Protein AF-A0A958X6Y7-F1 (afdb_monomer_lite)

Sequence (244 aa):
MTKEEKARFDEAVQEEVTRILSAQQQQFATMIEQTMKSSVEGVRKVNEDLEKERERLQKEQDAAREEQQKAAREGEQLAQQYFEGRQKQFREAAQTELLRDLTRKHLEAGKSVMEIADWLALPLDFVEKIALLLDRVSAHRDQTKHRQLISGNPKLHYSDSGRGGTIRFESNERSFEMWWEFAGGDALVILDIPTKEQWTKLTGLPREKRKEVLTFIGEQIVVDKISGTGSFIIGENVITFYRG

Structure (mmCIF, N/CA/C/O backbone):
data_AF-A0A958X6Y7-F1
#
_entry.id   AF-A0A958X6Y7-F1
#
loop_
_atom_site.group_PDB
_atom_site.id
_atom_site.type_symbol
_atom_site.label_atom_id
_atom_site.label_alt_id
_atom_site.label_comp_id
_atom_site.label_asym_id
_atom_site.label_entity_id
_atom_site.label_seq_id
_atom_site.pdbx_PDB_ins_code
_atom_site.Cartn_x
_atom_site.Cartn_y
_atom_site.Cartn_z
_atom_site.occupancy
_atom_site.B_iso_or_equiv
_atom_site.auth_seq_id
_atom_site.auth_comp_id
_atom_site.auth_asym_id
_atom_site.auth_atom_id
_atom_site.pdbx_PDB_model_num
ATOM 1 N N . MET A 1 1 ? -77.097 10.366 69.392 1.00 54.50 1 MET A N 1
ATOM 2 C CA . MET A 1 1 ? -75.722 10.839 69.603 1.00 54.50 1 MET A CA 1
ATOM 3 C C . MET A 1 1 ? -75.798 12.229 70.201 1.00 54.50 1 MET A C 1
ATOM 5 O O . MET A 1 1 ? -76.314 13.137 69.549 1.00 54.50 1 MET A O 1
ATOM 9 N N . THR A 1 2 ? -75.415 12.382 71.462 1.00 67.88 2 THR A N 1
ATOM 10 C CA . THR A 1 2 ? -75.315 13.705 72.093 1.00 67.88 2 THR A CA 1
ATOM 11 C C . THR A 1 2 ? -74.166 14.492 71.444 1.00 67.88 2 THR A C 1
ATOM 13 O O . THR A 1 2 ? -73.275 13.909 70.823 1.00 67.88 2 THR A O 1
ATOM 16 N N . LYS A 1 3 ? -74.176 15.830 71.536 1.00 74.06 3 LYS A N 1
ATOM 17 C CA . LYS A 1 3 ? -73.089 16.668 70.982 1.00 74.06 3 LYS A CA 1
ATOM 18 C C . LYS A 1 3 ? -71.705 16.252 71.507 1.00 74.06 3 LYS A C 1
ATOM 20 O O . LYS A 1 3 ? -70.736 16.326 70.762 1.00 74.06 3 LYS A O 1
ATOM 25 N N . GLU A 1 4 ? -71.636 15.785 72.751 1.00 73.50 4 GLU A N 1
ATOM 26 C CA . GLU A 1 4 ? -70.402 15.307 73.382 1.00 73.50 4 GLU A CA 1
ATOM 27 C C . GLU A 1 4 ? -69.912 13.971 72.811 1.00 73.50 4 GLU A C 1
ATOM 29 O O . GLU A 1 4 ? -68.715 13.805 72.601 1.00 73.50 4 GLU A O 1
ATOM 34 N N . GLU A 1 5 ? -70.810 13.030 72.507 1.00 71.88 5 GLU A N 1
ATOM 35 C CA . GLU A 1 5 ? -70.438 11.752 71.881 1.00 71.88 5 GLU A CA 1
ATOM 36 C C . GLU A 1 5 ? -69.860 11.959 70.479 1.00 71.88 5 GLU A C 1
ATOM 38 O O . GLU A 1 5 ? -68.910 11.280 70.095 1.00 71.88 5 GLU A O 1
ATOM 43 N N . LYS A 1 6 ? -70.412 12.913 69.718 1.00 78.12 6 LYS A N 1
ATOM 44 C CA . LYS A 1 6 ? -69.921 13.238 68.374 1.00 78.12 6 LYS A CA 1
ATOM 45 C C . LYS A 1 6 ? -68.533 13.880 68.415 1.00 78.12 6 LYS A C 1
ATOM 47 O O . LYS A 1 6 ? -67.672 13.481 67.647 1.00 78.12 6 LYS A O 1
ATOM 52 N N . ALA A 1 7 ? -68.298 14.788 69.364 1.00 80.50 7 ALA A N 1
ATOM 53 C CA . ALA A 1 7 ? -66.986 15.403 69.558 1.00 80.50 7 ALA A CA 1
ATOM 54 C C . ALA A 1 7 ? -65.901 14.372 69.918 1.00 80.50 7 ALA A C 1
ATOM 56 O O . ALA A 1 7 ? -64.829 14.401 69.327 1.00 80.50 7 ALA A O 1
ATOM 57 N N . ARG A 1 8 ? -66.195 13.412 70.811 1.00 79.81 8 ARG A N 1
ATOM 58 C CA . ARG A 1 8 ? -65.246 12.331 71.150 1.00 79.81 8 ARG A CA 1
ATOM 59 C C . ARG A 1 8 ? -64.981 11.381 69.984 1.00 79.81 8 ARG A C 1
ATOM 61 O O . ARG A 1 8 ? -63.873 10.878 69.849 1.00 79.81 8 ARG A O 1
ATOM 68 N N . PHE A 1 9 ? -65.996 11.104 69.166 1.00 84.44 9 PHE A N 1
ATOM 69 C CA . PHE A 1 9 ? -65.831 10.285 67.966 1.00 84.44 9 PHE A CA 1
ATOM 70 C C . PHE A 1 9 ? -64.962 10.994 66.921 1.00 84.44 9 PHE A C 1
ATOM 72 O O . PHE A 1 9 ? -64.040 10.383 66.392 1.00 84.44 9 PHE A O 1
ATOM 79 N N . ASP A 1 10 ? -65.218 12.277 66.665 1.00 86.12 10 ASP A N 1
ATOM 80 C CA . ASP A 1 10 ? -64.435 13.076 65.720 1.00 86.12 10 ASP A CA 1
ATOM 81 C C . ASP A 1 10 ? -62.972 13.217 66.192 1.00 86.12 10 ASP A C 1
ATOM 83 O O . ASP A 1 10 ? -62.053 13.065 65.389 1.00 86.12 10 ASP A O 1
ATOM 87 N N . GLU A 1 11 ? -62.743 13.402 67.497 1.00 88.19 11 GLU A N 1
ATOM 88 C CA . GLU A 1 11 ? -61.406 13.432 68.109 1.00 88.19 11 GLU A CA 1
ATOM 89 C C . GLU A 1 11 ? -60.679 12.082 67.971 1.00 88.19 11 GLU A C 1
ATOM 91 O O . GLU A 1 11 ? -59.541 12.045 67.504 1.00 88.19 11 GLU A O 1
ATOM 96 N N . ALA A 1 12 ? -61.355 10.962 68.254 1.00 85.69 12 ALA A N 1
ATOM 97 C CA . ALA A 1 12 ? -60.788 9.621 68.087 1.00 85.69 12 ALA A CA 1
ATOM 98 C C . ALA A 1 12 ? -60.464 9.288 66.618 1.00 85.69 12 ALA A C 1
ATOM 100 O O . ALA A 1 12 ? -59.443 8.666 66.324 1.00 85.69 12 ALA A O 1
ATOM 101 N N . VAL A 1 13 ? -61.307 9.719 65.673 1.00 87.94 13 VAL A N 1
ATOM 102 C CA . VAL A 1 13 ? -61.033 9.582 64.233 1.00 87.94 13 VAL A CA 1
ATOM 103 C C . VAL A 1 13 ? -59.825 10.428 63.836 1.00 87.94 13 VAL A C 1
ATOM 105 O O . VAL A 1 13 ? -58.992 9.977 63.053 1.00 87.94 13 VAL A O 1
ATOM 108 N N . GLN A 1 14 ? -59.695 11.637 64.379 1.00 89.19 14 GLN A N 1
ATOM 109 C CA . GLN A 1 14 ? -58.586 12.532 64.071 1.00 89.19 14 GLN A CA 1
ATOM 110 C C . GLN A 1 14 ? -57.251 12.017 64.636 1.00 89.19 14 GLN A C 1
ATOM 112 O O . GLN A 1 14 ? -56.232 12.073 63.940 1.00 89.19 14 GLN A O 1
ATOM 117 N N . GLU A 1 15 ? -57.253 11.442 65.840 1.00 91.00 15 GLU A N 1
ATOM 118 C CA . GLU A 1 15 ? -56.098 10.728 66.399 1.00 91.00 15 GLU A CA 1
ATOM 119 C C . GLU A 1 15 ? -55.702 9.532 65.527 1.00 91.00 15 GLU A C 1
ATOM 121 O O . GLU A 1 15 ? -54.529 9.380 65.177 1.00 91.00 15 GLU A O 1
ATOM 126 N N . GLU A 1 16 ? -56.675 8.723 65.104 1.00 88.75 16 GLU A N 1
ATOM 127 C CA . GLU A 1 16 ? -56.432 7.538 64.281 1.00 88.75 16 GLU A CA 1
ATOM 128 C C . GLU A 1 16 ? -55.892 7.896 62.889 1.00 88.75 16 GLU A C 1
ATOM 130 O O . GLU A 1 16 ? -54.928 7.291 62.415 1.00 88.75 16 GLU A O 1
ATOM 135 N N . VAL A 1 17 ? -56.438 8.937 62.252 1.00 89.62 17 VAL A N 1
ATOM 136 C CA . VAL A 1 17 ? -55.926 9.470 60.980 1.00 89.62 17 VAL A CA 1
ATOM 137 C C . VAL A 1 17 ? -54.492 9.968 61.144 1.00 89.62 17 VAL A C 1
ATOM 139 O O . VAL A 1 17 ? -53.648 9.673 60.299 1.00 89.62 17 VAL A O 1
ATOM 142 N N . THR A 1 18 ? -54.181 10.663 62.241 1.00 91.00 18 THR A N 1
ATOM 143 C CA . THR A 1 18 ? -52.824 11.164 62.521 1.00 91.00 18 THR A CA 1
ATOM 144 C C . THR A 1 18 ? -51.841 10.015 62.769 1.00 91.00 18 THR A C 1
ATOM 146 O O . THR A 1 18 ? -50.697 10.043 62.300 1.00 91.00 18 THR A O 1
ATOM 149 N N . ARG A 1 19 ? -52.291 8.953 63.445 1.00 94.25 19 ARG A N 1
ATOM 150 C CA . ARG A 1 19 ? -51.523 7.720 63.662 1.00 94.25 19 ARG A CA 1
ATOM 151 C C . ARG A 1 19 ? -51.223 7.001 62.347 1.00 94.25 19 ARG A C 1
ATOM 153 O O . ARG A 1 19 ? -50.081 6.618 62.112 1.00 94.25 19 ARG A O 1
ATOM 160 N N . ILE A 1 20 ? -52.215 6.865 61.468 1.00 91.75 20 ILE A N 1
ATOM 161 C CA . ILE A 1 20 ? -52.040 6.245 60.147 1.00 91.75 20 ILE A CA 1
ATOM 162 C C . ILE A 1 20 ? -51.105 7.090 59.273 1.00 91.75 20 ILE A C 1
ATOM 164 O O . ILE A 1 20 ? -50.181 6.542 58.676 1.00 91.75 20 ILE A O 1
ATOM 168 N N . LEU A 1 21 ? -51.287 8.415 59.235 1.00 89.50 21 LEU A N 1
ATOM 169 C CA . LEU A 1 21 ? -50.428 9.319 58.461 1.00 89.50 21 LEU A CA 1
ATOM 170 C C . LEU A 1 21 ? -48.973 9.282 58.936 1.00 89.50 21 LEU A C 1
ATOM 172 O O . LEU A 1 21 ? -48.066 9.192 58.112 1.00 89.50 21 LEU A O 1
ATOM 176 N N . SER A 1 22 ? -48.738 9.322 60.249 1.00 93.25 22 SER A N 1
ATOM 177 C CA . SER A 1 22 ? -47.381 9.247 60.805 1.00 93.25 22 SER A CA 1
ATOM 178 C C . SER A 1 22 ? -46.731 7.881 60.560 1.00 93.25 22 SER A C 1
ATOM 180 O O . SER A 1 22 ? -45.566 7.829 60.164 1.00 93.25 22 SER A O 1
ATOM 182 N N . ALA A 1 23 ? -47.482 6.782 60.691 1.00 93.19 23 ALA A N 1
ATOM 183 C CA . ALA A 1 23 ? -47.001 5.445 60.345 1.00 93.19 23 ALA A CA 1
ATOM 184 C C . ALA A 1 23 ? -46.654 5.328 58.848 1.00 93.19 23 ALA A C 1
ATOM 186 O O . ALA A 1 23 ? -45.604 4.789 58.498 1.00 93.19 23 ALA A O 1
ATOM 187 N N . GLN A 1 24 ? -47.486 5.885 57.963 1.00 92.38 24 GLN A N 1
ATOM 188 C CA . GLN A 1 24 ? -47.235 5.905 56.521 1.00 92.38 24 GLN A CA 1
ATOM 189 C C . GLN A 1 24 ? -46.006 6.759 56.169 1.00 92.38 24 GLN A C 1
ATOM 191 O O . GLN A 1 24 ? -45.185 6.349 55.347 1.00 92.38 24 GLN A O 1
ATOM 196 N N . GLN A 1 25 ? -45.835 7.918 56.815 1.00 91.56 25 GLN A N 1
ATOM 197 C CA . GLN A 1 25 ? -44.647 8.762 56.655 1.00 91.56 25 GLN A CA 1
ATOM 198 C C . GLN A 1 25 ? -43.370 8.046 57.114 1.00 91.56 25 GLN A C 1
ATOM 200 O O . GLN A 1 25 ? -42.358 8.112 56.416 1.00 91.56 25 GLN A O 1
ATOM 205 N N . GLN A 1 26 ? -43.412 7.322 58.239 1.00 94.75 26 GLN A N 1
ATOM 206 C CA . GLN A 1 26 ? -42.278 6.526 58.719 1.00 94.75 26 GLN A CA 1
ATOM 207 C C . GLN A 1 26 ? -41.928 5.391 57.756 1.00 94.75 26 GLN A C 1
ATOM 209 O O . GLN A 1 26 ? -40.762 5.237 57.399 1.00 94.75 26 GLN A O 1
ATOM 214 N N . GLN A 1 27 ? -42.925 4.641 57.276 1.00 93.69 27 GLN A N 1
ATOM 215 C CA . GLN A 1 27 ? -42.703 3.582 56.286 1.00 93.69 27 GLN A CA 1
ATOM 216 C C . GLN A 1 27 ? -42.069 4.125 55.003 1.00 93.69 27 GLN A C 1
ATOM 218 O O . GLN A 1 27 ? -41.129 3.528 54.478 1.00 93.69 27 GLN A O 1
ATOM 223 N N . PHE A 1 28 ? -42.542 5.275 54.520 1.00 93.56 28 PHE A N 1
ATOM 224 C CA . PHE A 1 28 ? -41.979 5.923 53.340 1.00 93.56 28 PHE A CA 1
ATOM 225 C C . PHE A 1 28 ? -40.535 6.391 53.570 1.00 93.56 28 PHE A C 1
ATOM 227 O O . PHE A 1 28 ? -39.676 6.155 52.721 1.00 93.56 28 PHE A O 1
ATOM 234 N N . ALA A 1 29 ? -40.241 6.982 54.733 1.00 94.00 29 ALA A N 1
ATOM 235 C CA . ALA A 1 29 ? -38.884 7.387 55.096 1.00 94.00 29 ALA A CA 1
ATOM 236 C C . ALA A 1 29 ? -37.924 6.185 55.136 1.00 94.00 29 ALA A C 1
ATOM 238 O O . ALA A 1 29 ? -36.861 6.234 54.518 1.00 94.00 29 ALA A O 1
ATOM 239 N N . THR A 1 30 ? -38.326 5.078 55.771 1.00 94.81 30 THR A N 1
ATOM 240 C CA . THR A 1 30 ? -37.527 3.842 55.810 1.00 94.81 30 THR A CA 1
ATOM 241 C C . THR A 1 30 ? -37.328 3.244 54.417 1.00 94.81 30 THR A C 1
ATOM 243 O O . THR A 1 30 ? -36.229 2.796 54.091 1.00 94.81 30 THR A O 1
ATOM 246 N N . MET A 1 31 ? -38.359 3.262 53.568 1.00 94.19 31 MET A N 1
ATOM 247 C CA . MET A 1 31 ? -38.263 2.767 52.193 1.00 94.19 31 MET A CA 1
ATOM 248 C C . MET A 1 31 ? -37.276 3.596 51.360 1.00 94.19 31 MET A C 1
ATOM 250 O O . MET A 1 31 ? -36.447 3.026 50.644 1.00 94.19 31 MET A O 1
ATOM 254 N N . ILE A 1 32 ? -37.330 4.929 51.467 1.00 94.31 32 ILE A N 1
ATOM 255 C CA . ILE A 1 32 ? -36.378 5.821 50.794 1.00 94.31 32 ILE A CA 1
ATOM 256 C C . ILE A 1 32 ? -34.963 5.563 51.300 1.00 94.31 32 ILE A C 1
ATOM 258 O O . ILE A 1 32 ? -34.058 5.416 50.483 1.00 94.31 32 ILE A O 1
ATOM 262 N N . GLU A 1 33 ? -34.765 5.464 52.613 1.00 94.75 33 GLU A N 1
ATOM 263 C CA . GLU A 1 33 ? -33.448 5.219 53.202 1.00 94.75 33 GLU A CA 1
ATOM 264 C C . GLU A 1 33 ? -32.846 3.895 52.705 1.00 94.75 33 GLU A C 1
ATOM 266 O O . GLU A 1 33 ? -31.697 3.861 52.262 1.00 94.75 33 GLU A O 1
ATOM 271 N N . GLN A 1 34 ? -33.636 2.817 52.682 1.00 95.56 34 GLN A N 1
ATOM 272 C CA . GLN A 1 34 ? -33.207 1.520 52.147 1.00 95.56 34 GLN A CA 1
ATOM 273 C C . GLN A 1 34 ? -32.895 1.578 50.644 1.00 95.56 34 GLN A C 1
ATOM 275 O O . GLN A 1 34 ? -31.899 1.008 50.186 1.00 95.56 34 GLN A O 1
ATOM 280 N N . THR A 1 35 ? -33.709 2.296 49.870 1.00 94.19 35 THR A N 1
ATOM 281 C CA . THR A 1 35 ? -33.500 2.469 48.423 1.00 94.19 35 THR A CA 1
ATOM 282 C C . THR A 1 35 ? -32.248 3.299 48.137 1.00 94.19 35 THR A C 1
ATOM 284 O O . THR A 1 35 ? -31.448 2.945 47.271 1.00 94.19 35 THR A O 1
ATOM 287 N N . MET A 1 36 ? -32.020 4.374 48.894 1.00 93.00 36 MET A N 1
ATOM 288 C CA . MET A 1 36 ? -30.814 5.195 48.781 1.00 93.00 36 MET A CA 1
ATOM 289 C C . MET A 1 36 ? -29.573 4.405 49.186 1.00 93.00 36 MET A C 1
ATOM 291 O O . MET A 1 36 ? -28.584 4.421 48.457 1.00 93.00 36 MET A O 1
ATOM 295 N N . LYS A 1 37 ? -29.629 3.661 50.295 1.00 95.62 37 LYS A N 1
ATOM 296 C CA . LYS A 1 37 ? -28.506 2.844 50.763 1.00 95.62 37 LYS A CA 1
ATOM 297 C C . LYS A 1 37 ? -28.116 1.774 49.744 1.00 95.62 37 LYS A C 1
ATOM 299 O O . LYS A 1 37 ? -26.948 1.692 49.374 1.00 95.62 37 LYS A O 1
ATOM 304 N N . SER A 1 38 ? -29.089 1.019 49.234 1.00 94.31 38 SER A N 1
ATOM 305 C CA . SER A 1 38 ? -28.840 0.008 48.195 1.00 94.31 38 SER A CA 1
ATOM 306 C C . SER A 1 38 ? -28.323 0.621 46.889 1.00 94.31 38 SER A C 1
ATOM 308 O O . SER A 1 38 ? -27.433 0.053 46.260 1.00 94.31 38 SER A O 1
ATOM 310 N N . SER A 1 39 ? -28.806 1.808 46.508 1.00 92.94 39 SER A N 1
ATOM 311 C CA . SER A 1 39 ? -28.306 2.529 45.328 1.00 92.94 39 SER A CA 1
ATOM 312 C C . SER A 1 39 ? -26.853 2.981 45.503 1.00 92.94 39 SER A C 1
ATOM 314 O O . SER A 1 39 ? -26.043 2.799 44.597 1.00 92.94 39 SER A O 1
ATOM 316 N N . VAL A 1 40 ? -26.496 3.523 46.671 1.00 95.44 40 VAL A N 1
ATOM 317 C CA . VAL A 1 40 ? -25.117 3.939 46.984 1.00 95.44 40 VAL A CA 1
ATOM 318 C C . VAL A 1 40 ? -24.175 2.735 47.026 1.00 95.44 40 VAL A C 1
ATOM 320 O O . VAL A 1 40 ? -23.082 2.799 46.465 1.00 95.44 40 VAL A O 1
ATOM 323 N N . GLU A 1 41 ? -24.596 1.624 47.635 1.00 95.62 41 GLU A N 1
ATOM 324 C CA . GLU A 1 41 ? -23.831 0.371 47.635 1.00 95.62 41 GLU A CA 1
ATOM 325 C C . GLU A 1 41 ? -23.648 -0.180 46.212 1.00 95.62 41 GLU A C 1
ATOM 327 O O . GLU A 1 41 ? -22.543 -0.586 45.846 1.00 95.62 41 GLU A O 1
ATOM 332 N N . GLY A 1 42 ? -24.692 -0.118 45.378 1.00 94.56 42 GLY A N 1
ATOM 333 C CA . GLY A 1 42 ? -24.628 -0.491 43.965 1.00 94.56 42 GLY A CA 1
ATOM 334 C C . GLY A 1 42 ? -23.630 0.358 43.174 1.00 94.56 42 GLY A C 1
ATOM 335 O O . GLY A 1 42 ? -22.770 -0.192 42.487 1.00 94.56 42 GLY A O 1
ATOM 336 N N . VAL A 1 43 ? -23.686 1.687 43.318 1.00 94.94 43 VAL A N 1
ATOM 337 C CA . VAL A 1 43 ? -22.741 2.617 42.671 1.00 94.94 43 VAL A CA 1
ATOM 338 C C . VAL A 1 43 ? -21.310 2.362 43.138 1.00 94.94 43 VAL A C 1
ATOM 340 O O . VAL A 1 43 ? -20.392 2.344 42.319 1.00 94.94 43 VAL A O 1
ATOM 343 N N . ARG A 1 44 ? -21.103 2.116 44.437 1.00 94.81 44 ARG A N 1
ATOM 344 C CA . ARG A 1 44 ? -19.776 1.810 44.982 1.00 94.81 44 ARG A CA 1
ATOM 345 C C . ARG A 1 44 ? -19.195 0.541 44.365 1.00 94.81 44 ARG A C 1
ATOM 347 O O . ARG A 1 44 ? -18.055 0.564 43.915 1.00 94.81 44 ARG A O 1
ATOM 354 N N . LYS A 1 45 ? -19.986 -0.531 44.291 1.00 95.88 45 LYS A N 1
ATOM 355 C CA . LYS A 1 45 ? -19.551 -1.793 43.684 1.00 95.88 45 LYS A CA 1
ATOM 356 C C . LYS A 1 45 ? -19.200 -1.620 42.204 1.00 95.88 45 LYS A C 1
ATOM 358 O O . LYS A 1 45 ? -18.165 -2.105 41.763 1.00 95.88 45 LYS A O 1
ATOM 363 N N . VAL A 1 46 ? -20.026 -0.885 41.457 1.00 95.25 46 VAL A N 1
ATOM 364 C CA . VAL A 1 46 ? -19.752 -0.576 40.044 1.00 95.25 46 VAL A CA 1
ATOM 365 C C . VAL A 1 46 ? -18.454 0.218 39.892 1.00 95.25 46 VAL A C 1
ATOM 367 O O . VAL A 1 46 ? -17.673 -0.080 38.994 1.00 95.25 46 VAL A O 1
ATOM 370 N N . ASN A 1 47 ? -18.185 1.186 40.771 1.00 93.88 47 ASN A N 1
ATOM 371 C CA . ASN A 1 47 ? -16.930 1.938 40.741 1.00 93.88 47 ASN A CA 1
ATOM 372 C C . ASN A 1 47 ? -15.714 1.045 41.034 1.00 93.88 47 ASN A C 1
ATOM 374 O O . ASN A 1 47 ? -14.728 1.125 40.308 1.00 93.88 47 ASN A O 1
ATOM 378 N N . GLU A 1 48 ? -15.800 0.166 42.035 1.00 96.38 48 GLU A N 1
ATOM 379 C CA . GLU A 1 48 ? -14.726 -0.784 42.364 1.00 96.38 48 GLU A CA 1
ATOM 380 C C . GLU A 1 48 ? -14.444 -1.762 41.205 1.00 96.38 48 GLU A C 1
ATOM 382 O O . GLU A 1 48 ? -13.288 -2.071 40.911 1.00 96.38 48 GLU A O 1
ATOM 387 N N . ASP A 1 49 ? -15.484 -2.235 40.512 1.00 95.81 49 ASP A N 1
ATOM 388 C CA . ASP A 1 49 ? -15.333 -3.105 39.341 1.00 95.81 49 ASP A CA 1
ATOM 389 C C . ASP A 1 49 ? -14.760 -2.340 38.131 1.00 95.81 49 ASP A C 1
ATOM 391 O O . ASP A 1 49 ? -13.896 -2.861 37.421 1.00 95.81 49 ASP A O 1
ATOM 395 N N . LEU A 1 50 ? -15.168 -1.081 37.925 1.00 95.69 50 LEU A N 1
ATOM 396 C CA . LEU A 1 50 ? -14.622 -0.210 36.877 1.00 95.69 50 LEU A CA 1
ATOM 397 C C . LEU A 1 50 ? -13.141 0.120 37.096 1.00 95.69 50 LEU A C 1
ATOM 399 O O . LEU A 1 50 ? -12.393 0.200 36.122 1.00 95.69 50 LEU A O 1
ATOM 403 N N . GLU A 1 51 ? -12.705 0.322 38.339 1.00 95.94 51 GLU A N 1
ATOM 404 C CA . GLU A 1 51 ? -11.291 0.554 38.656 1.00 95.94 51 GLU A CA 1
ATOM 405 C C . GLU A 1 51 ? -10.435 -0.666 38.304 1.00 95.94 51 GLU A C 1
ATOM 407 O O . GLU A 1 51 ? -9.441 -0.526 37.589 1.00 95.94 51 GLU A O 1
ATOM 412 N N . LYS A 1 52 ? -10.869 -1.872 38.691 1.00 96.94 52 LYS A N 1
ATOM 413 C CA . LYS A 1 52 ? -10.176 -3.123 38.326 1.00 96.94 52 LYS A CA 1
ATOM 414 C C . LYS A 1 52 ? -10.095 -3.318 36.815 1.00 96.94 52 LYS A C 1
ATOM 416 O O . LYS A 1 52 ? -9.061 -3.739 36.297 1.00 96.94 52 LYS A O 1
ATOM 421 N N . GLU A 1 53 ? -11.177 -3.010 36.107 1.00 95.12 53 GLU A N 1
ATOM 422 C CA . GLU A 1 53 ? -11.225 -3.130 34.653 1.00 95.12 53 GLU A CA 1
ATOM 423 C C . GLU A 1 53 ? -10.281 -2.132 33.971 1.00 95.12 53 GLU A C 1
ATOM 425 O O . GLU A 1 53 ? -9.547 -2.499 33.054 1.00 95.12 53 GLU A O 1
ATOM 430 N N . ARG A 1 54 ? -10.225 -0.886 34.460 1.00 95.56 54 ARG A N 1
ATOM 431 C CA . ARG A 1 54 ? -9.266 0.120 33.979 1.00 95.56 54 ARG A CA 1
ATOM 432 C C . ARG A 1 54 ? -7.825 -0.322 34.197 1.00 95.56 54 ARG A C 1
ATOM 434 O O . ARG A 1 54 ? -7.024 -0.203 33.276 1.00 95.56 54 ARG A O 1
ATOM 441 N N . GLU A 1 55 ? -7.501 -0.860 35.371 1.00 96.75 55 GLU A N 1
ATOM 442 C CA . GLU A 1 55 ? -6.158 -1.379 35.647 1.00 96.75 55 GLU A CA 1
ATOM 443 C C . GLU A 1 55 ? -5.783 -2.542 34.722 1.00 96.75 55 GLU A C 1
ATOM 445 O O . GLU A 1 55 ? -4.644 -2.617 34.254 1.00 96.75 55 GLU A O 1
ATOM 450 N N . ARG A 1 56 ? -6.728 -3.448 34.436 1.00 96.94 56 ARG A N 1
ATOM 451 C CA . ARG A 1 56 ? -6.516 -4.551 33.489 1.00 96.94 56 ARG A CA 1
ATOM 452 C C . ARG A 1 56 ? -6.236 -4.025 32.085 1.00 96.94 56 ARG A C 1
ATOM 454 O O . ARG A 1 56 ? -5.218 -4.385 31.499 1.00 96.94 56 ARG A O 1
ATOM 461 N N . LEU A 1 57 ? -7.099 -3.146 31.580 1.00 95.25 57 LEU A N 1
ATOM 462 C CA . LEU A 1 57 ? -6.958 -2.563 30.245 1.00 95.25 57 LEU A CA 1
ATOM 463 C C . LEU A 1 57 ? -5.673 -1.747 30.110 1.00 95.25 57 LEU A C 1
ATOM 465 O O . LEU A 1 57 ? -5.045 -1.764 29.055 1.00 95.25 57 LEU A O 1
ATOM 469 N N . GLN A 1 58 ? -5.252 -1.063 31.172 1.00 95.69 58 GLN A N 1
ATOM 470 C CA . GLN A 1 58 ? -4.001 -0.319 31.162 1.00 95.69 58 GLN A CA 1
ATOM 471 C C . GLN A 1 58 ? -2.789 -1.252 31.053 1.00 95.69 58 GLN A C 1
ATOM 473 O O . GLN A 1 58 ? -1.918 -1.015 30.221 1.00 95.69 58 GLN A O 1
ATOM 478 N N . LYS A 1 59 ? -2.772 -2.364 31.800 1.00 97.25 59 LYS A N 1
ATOM 479 C CA . LYS A 1 59 ? -1.720 -3.390 31.674 1.00 97.25 59 LYS A CA 1
ATOM 480 C C . LYS A 1 59 ? -1.685 -4.016 30.279 1.00 97.25 59 LYS A C 1
ATOM 482 O O . LYS A 1 59 ? -0.605 -4.212 29.732 1.00 97.25 59 LYS A O 1
ATOM 487 N N . GLU A 1 60 ? -2.847 -4.314 29.701 1.00 95.94 60 GLU A N 1
ATOM 488 C CA . GLU A 1 60 ? -2.943 -4.832 28.329 1.00 95.94 60 GLU A CA 1
ATOM 489 C C . GLU A 1 60 ? -2.437 -3.812 27.301 1.00 95.94 60 GLU A C 1
ATOM 491 O O . GLU A 1 60 ? -1.689 -4.169 26.391 1.00 95.94 60 GLU A O 1
ATOM 496 N N . GLN A 1 61 ? -2.788 -2.533 27.465 1.00 93.62 61 GLN A N 1
ATOM 497 C CA . GLN A 1 61 ? -2.326 -1.462 26.587 1.00 93.62 61 GLN A CA 1
ATOM 498 C C . GLN A 1 61 ? -0.807 -1.271 26.665 1.00 93.62 61 GLN A C 1
ATOM 500 O O . GLN A 1 61 ? -0.163 -1.087 25.629 1.00 93.62 61 GLN A O 1
ATOM 505 N N . ASP A 1 62 ? -0.234 -1.313 27.866 1.00 96.88 62 ASP A N 1
ATOM 506 C CA . ASP A 1 62 ? 1.208 -1.173 28.063 1.00 96.88 62 ASP A CA 1
ATOM 507 C C . ASP A 1 62 ? 1.963 -2.373 27.467 1.00 96.88 62 ASP A C 1
ATOM 509 O O . ASP A 1 62 ? 2.917 -2.177 26.712 1.00 96.88 62 ASP A O 1
ATOM 513 N N . ALA A 1 63 ? 1.470 -3.600 27.671 1.00 96.81 63 ALA A N 1
ATOM 514 C CA . ALA A 1 63 ? 2.037 -4.800 27.053 1.00 96.81 63 ALA A CA 1
ATOM 515 C C . ALA A 1 63 ? 1.982 -4.752 25.513 1.00 96.81 63 ALA A C 1
ATOM 517 O O . ALA A 1 63 ? 2.975 -5.040 24.843 1.00 96.81 63 ALA A O 1
ATOM 518 N N . ALA A 1 64 ? 0.853 -4.319 24.940 1.00 95.44 64 ALA A N 1
ATOM 519 C CA . ALA A 1 64 ? 0.710 -4.174 23.491 1.00 95.44 64 ALA A CA 1
ATOM 520 C C . ALA A 1 64 ? 1.672 -3.119 22.915 1.00 95.44 64 ALA A C 1
ATOM 522 O O . ALA A 1 64 ? 2.230 -3.302 21.831 1.00 95.44 64 ALA A O 1
ATOM 523 N N . ARG A 1 65 ? 1.909 -2.019 23.643 1.00 94.44 65 ARG A N 1
ATOM 524 C CA . ARG A 1 65 ? 2.892 -0.996 23.251 1.00 94.44 65 ARG A CA 1
ATOM 525 C C . ARG A 1 65 ? 4.317 -1.536 23.281 1.00 94.44 65 ARG A C 1
ATOM 527 O O . ARG A 1 65 ? 5.084 -1.245 22.364 1.00 94.44 65 ARG A O 1
ATOM 534 N N . GLU A 1 66 ? 4.677 -2.311 24.300 1.00 96.69 66 GLU A N 1
ATOM 535 C CA . GLU A 1 66 ? 5.999 -2.938 24.384 1.00 96.69 66 GLU A CA 1
ATOM 536 C C . GLU A 1 66 ? 6.234 -3.925 23.235 1.00 96.69 66 GLU A C 1
ATOM 538 O O . GLU A 1 66 ? 7.293 -3.895 22.599 1.00 96.69 66 GLU A O 1
ATOM 543 N N . GLU A 1 67 ? 5.235 -4.750 22.913 1.00 94.94 67 GLU A N 1
ATOM 544 C CA . GLU A 1 67 ? 5.295 -5.683 21.787 1.00 94.94 67 GLU A CA 1
ATOM 545 C C . GLU A 1 67 ? 5.438 -4.941 20.452 1.00 94.94 67 GLU A C 1
ATOM 547 O O . GLU A 1 67 ? 6.320 -5.264 19.653 1.00 94.94 67 GLU A O 1
ATOM 552 N N . GLN A 1 68 ? 4.656 -3.878 20.244 1.00 94.12 68 GLN A N 1
ATOM 553 C CA . GLN A 1 68 ? 4.763 -3.037 19.053 1.00 94.12 68 GLN A CA 1
ATOM 554 C C . GLN A 1 68 ? 6.155 -2.398 18.928 1.00 94.12 68 GLN A C 1
ATOM 556 O O . GLN A 1 68 ? 6.738 -2.392 17.844 1.00 94.12 68 GLN A O 1
ATOM 561 N N . GLN A 1 69 ? 6.717 -1.881 20.023 1.00 95.25 69 GLN A N 1
ATOM 562 C CA . GLN A 1 69 ? 8.064 -1.300 20.026 1.00 95.25 69 GLN A CA 1
ATOM 563 C C . GLN A 1 69 ? 9.151 -2.343 19.765 1.00 95.25 69 GLN A C 1
ATOM 565 O O . GLN A 1 69 ? 10.188 -2.032 19.172 1.00 95.25 69 GLN A O 1
ATOM 570 N N . LYS A 1 70 ? 8.961 -3.577 20.231 1.00 96.94 70 LYS A N 1
ATOM 571 C CA . LYS A 1 70 ? 9.873 -4.682 19.938 1.00 96.94 70 LYS A CA 1
ATOM 572 C C . LYS A 1 70 ? 9.812 -5.050 18.454 1.00 96.94 70 LYS A C 1
ATOM 574 O O . LYS A 1 70 ? 10.853 -5.055 17.804 1.00 96.94 70 LYS A O 1
ATOM 579 N N . ALA A 1 71 ? 8.611 -5.243 17.912 1.00 93.69 71 ALA A N 1
ATOM 580 C CA . ALA A 1 71 ? 8.406 -5.538 16.496 1.00 93.69 71 ALA A CA 1
ATOM 581 C C . ALA A 1 71 ? 8.952 -4.423 15.587 1.00 93.69 71 ALA A C 1
ATOM 583 O O . ALA A 1 71 ? 9.571 -4.709 14.565 1.00 93.69 71 ALA A O 1
ATOM 584 N N . ALA A 1 72 ? 8.789 -3.154 15.976 1.00 91.12 72 ALA A N 1
ATOM 585 C CA . ALA A 1 72 ? 9.346 -2.019 15.243 1.00 91.12 72 ALA A CA 1
ATOM 586 C C . ALA A 1 72 ? 10.882 -2.054 15.201 1.00 91.12 72 ALA A C 1
ATOM 588 O O . ALA A 1 72 ? 11.463 -1.897 14.131 1.00 91.12 72 ALA A O 1
ATOM 589 N N . ARG A 1 73 ? 11.538 -2.319 16.340 1.00 96.44 73 ARG A N 1
ATOM 590 C CA . ARG A 1 73 ? 13.006 -2.430 16.417 1.00 96.44 73 ARG A CA 1
ATOM 591 C C . ARG A 1 73 ? 13.541 -3.602 15.598 1.00 96.44 73 ARG A C 1
ATOM 593 O O . ARG A 1 73 ? 14.536 -3.450 14.897 1.00 96.44 73 ARG A O 1
ATOM 600 N N . GLU A 1 74 ? 12.886 -4.756 15.669 1.00 94.50 74 GLU A N 1
ATOM 601 C CA . GLU A 1 74 ? 13.253 -5.927 14.864 1.00 94.50 74 GLU A CA 1
ATOM 602 C C . GLU A 1 74 ? 13.053 -5.654 13.366 1.00 94.50 74 GLU A C 1
ATOM 604 O O . GLU A 1 74 ? 13.933 -5.951 12.558 1.00 94.50 74 GLU A O 1
ATOM 609 N N . GLY A 1 75 ? 11.942 -5.012 12.997 1.00 92.88 75 GLY A N 1
ATOM 610 C CA . GLY A 1 75 ? 11.675 -4.583 11.625 1.00 92.88 75 GLY A CA 1
ATOM 611 C C . GLY A 1 75 ? 12.718 -3.595 11.096 1.00 92.88 75 GLY A C 1
ATOM 612 O O . GLY A 1 75 ? 13.190 -3.754 9.971 1.00 92.88 75 GLY A O 1
ATOM 613 N N . GLU A 1 76 ? 13.127 -2.617 11.906 1.00 92.94 76 GLU A N 1
ATOM 614 C CA . GLU A 1 76 ? 14.165 -1.643 11.552 1.00 92.94 76 GLU A CA 1
ATOM 615 C C . GLU A 1 76 ? 15.531 -2.317 11.359 1.00 92.94 76 GLU A C 1
ATOM 617 O O . GLU A 1 76 ? 16.216 -2.050 10.372 1.00 92.94 76 GLU A O 1
ATOM 622 N N . GLN A 1 77 ? 15.898 -3.263 12.228 1.00 94.81 77 GLN A N 1
ATOM 623 C CA . GLN A 1 77 ? 17.129 -4.045 12.077 1.00 94.81 77 GLN A CA 1
ATOM 624 C C . GLN A 1 77 ? 17.127 -4.894 10.801 1.00 94.81 77 GLN A C 1
ATOM 626 O O . GLN A 1 77 ? 18.125 -4.920 10.079 1.00 94.81 77 GLN A O 1
ATOM 631 N N . LEU A 1 78 ? 16.012 -5.562 10.496 1.00 91.56 78 LEU A N 1
ATOM 632 C CA . LEU A 1 78 ? 15.867 -6.351 9.270 1.00 91.56 78 LEU A CA 1
ATOM 633 C C . LEU A 1 78 ? 15.950 -5.471 8.019 1.00 91.56 78 LEU A C 1
ATOM 635 O O . LEU A 1 78 ? 16.643 -5.824 7.061 1.00 91.56 78 LEU A O 1
ATOM 639 N N . ALA A 1 79 ? 15.281 -4.316 8.033 1.00 89.00 79 ALA A N 1
ATOM 640 C CA . ALA A 1 79 ? 15.350 -3.352 6.943 1.00 89.00 79 ALA A CA 1
ATOM 641 C C . ALA A 1 79 ? 16.788 -2.855 6.746 1.00 89.00 79 ALA A C 1
ATOM 643 O O . ALA A 1 79 ? 17.292 -2.875 5.623 1.00 89.00 79 ALA A O 1
ATOM 644 N N . GLN A 1 80 ? 17.472 -2.487 7.831 1.00 90.50 80 GLN A N 1
ATOM 645 C CA . GLN A 1 80 ? 18.855 -2.025 7.786 1.00 90.50 80 GLN A CA 1
ATOM 646 C C . GLN A 1 80 ? 19.781 -3.086 7.183 1.00 90.50 80 GLN A C 1
ATOM 648 O O . GLN A 1 80 ? 20.506 -2.795 6.234 1.00 90.50 80 GLN A O 1
ATOM 653 N N . GLN A 1 81 ? 19.701 -4.334 7.653 1.00 90.62 81 GLN A N 1
ATOM 654 C CA . GLN A 1 81 ? 20.500 -5.440 7.113 1.00 90.62 81 GLN A CA 1
ATOM 655 C C . GLN A 1 81 ? 20.221 -5.687 5.626 1.00 90.62 81 GLN A C 1
ATOM 657 O O . GLN A 1 81 ? 21.146 -5.926 4.846 1.00 90.62 81 GLN A O 1
ATOM 662 N N . TYR A 1 82 ? 18.955 -5.602 5.210 1.00 87.62 82 TYR A N 1
ATOM 663 C CA . TYR A 1 82 ? 18.574 -5.739 3.807 1.00 87.62 82 TYR A CA 1
ATOM 664 C C . TYR A 1 82 ? 19.177 -4.623 2.941 1.00 87.62 82 TYR A C 1
ATOM 666 O O . TYR A 1 82 ? 19.736 -4.900 1.874 1.00 87.62 82 TYR A O 1
ATOM 674 N N . PHE A 1 83 ? 19.098 -3.370 3.398 1.00 83.81 83 PHE A N 1
ATOM 675 C CA . PHE A 1 83 ? 19.649 -2.226 2.674 1.00 83.81 83 PHE A CA 1
ATOM 676 C C . PHE A 1 83 ? 21.173 -2.245 2.630 1.00 83.81 83 PHE A C 1
ATOM 678 O O . PHE A 1 83 ? 21.736 -2.031 1.559 1.00 83.81 83 PHE A O 1
ATOM 685 N N . GLU A 1 84 ? 21.843 -2.540 3.740 1.00 87.62 84 GLU A N 1
ATOM 686 C CA . GLU A 1 84 ? 23.303 -2.646 3.795 1.00 87.62 84 GLU A CA 1
ATOM 687 C C . GLU A 1 84 ? 23.808 -3.774 2.890 1.00 87.62 84 GLU A C 1
ATOM 689 O O . GLU A 1 84 ? 24.694 -3.555 2.061 1.00 87.62 84 GLU A O 1
ATOM 694 N N . GLY A 1 85 ? 23.176 -4.951 2.958 1.00 85.88 85 GLY A N 1
ATOM 695 C CA . GLY A 1 85 ? 23.537 -6.102 2.131 1.00 85.88 85 GLY A CA 1
ATOM 696 C C . GLY A 1 85 ? 23.332 -5.876 0.629 1.00 85.88 85 GLY A C 1
ATOM 697 O O . GLY A 1 85 ? 24.009 -6.503 -0.187 1.00 85.88 85 GLY A O 1
ATOM 698 N N . ARG A 1 86 ? 22.429 -4.965 0.242 1.00 87.75 86 ARG A N 1
ATOM 699 C CA . ARG A 1 86 ? 22.100 -4.669 -1.165 1.00 87.75 86 ARG A CA 1
ATOM 700 C C . ARG A 1 86 ? 22.501 -3.270 -1.625 1.00 87.75 86 ARG A C 1
ATOM 702 O O . ARG A 1 86 ? 22.233 -2.911 -2.771 1.00 87.75 86 ARG A O 1
ATOM 709 N N . GLN A 1 87 ? 23.191 -2.490 -0.796 1.00 84.44 87 GLN A N 1
ATOM 710 C CA . GLN A 1 87 ? 23.484 -1.083 -1.081 1.00 84.44 87 GLN A CA 1
ATOM 711 C C . GLN A 1 87 ? 24.224 -0.903 -2.409 1.00 84.44 87 GLN A C 1
ATOM 713 O O . GLN A 1 87 ? 23.911 0.001 -3.185 1.00 84.44 87 GLN A O 1
ATOM 718 N N . LYS A 1 88 ? 25.186 -1.787 -2.692 1.00 86.44 88 LYS A N 1
ATOM 719 C CA . LYS A 1 88 ? 25.942 -1.779 -3.947 1.00 86.44 88 LYS A CA 1
ATOM 720 C C . LYS A 1 88 ? 25.033 -2.008 -5.157 1.00 86.44 88 LYS A C 1
ATOM 722 O O . LYS A 1 88 ? 25.083 -1.221 -6.093 1.00 86.44 88 LYS A O 1
ATOM 727 N N . GLN A 1 89 ? 24.155 -3.009 -5.092 1.00 81.38 89 GLN A N 1
ATOM 728 C CA . GLN A 1 89 ? 23.202 -3.309 -6.164 1.00 81.38 89 GLN A CA 1
ATOM 729 C C . GLN A 1 89 ? 22.241 -2.141 -6.403 1.00 81.38 89 GLN A C 1
ATOM 731 O O . GLN A 1 89 ? 21.982 -1.790 -7.549 1.00 81.38 89 GLN A O 1
ATOM 736 N N . PHE A 1 90 ? 21.755 -1.492 -5.339 1.00 81.12 90 PHE A N 1
ATOM 737 C CA . PHE A 1 90 ? 20.895 -0.314 -5.476 1.00 81.12 90 PHE A CA 1
ATOM 738 C C . PHE A 1 90 ? 21.621 0.870 -6.107 1.00 81.12 90 PHE A C 1
ATOM 740 O O . PHE A 1 90 ? 21.051 1.536 -6.967 1.00 81.12 90 PHE A O 1
ATOM 747 N N . ARG A 1 91 ? 22.878 1.124 -5.724 1.00 83.00 91 ARG A N 1
ATOM 748 C CA . ARG A 1 91 ? 23.685 2.180 -6.352 1.00 83.00 91 ARG A CA 1
ATOM 749 C C . ARG A 1 91 ? 23.935 1.887 -7.827 1.00 83.00 91 ARG A C 1
ATOM 751 O O . ARG A 1 91 ? 23.750 2.779 -8.645 1.00 83.00 91 ARG A O 1
ATOM 758 N N . GLU A 1 92 ? 24.311 0.657 -8.163 1.00 85.81 92 GLU A N 1
ATOM 759 C CA . GLU A 1 92 ? 24.550 0.237 -9.549 1.00 85.81 92 GLU A CA 1
ATOM 760 C C . GLU A 1 92 ? 23.271 0.330 -10.394 1.00 85.81 92 GLU A C 1
ATOM 762 O O . GLU A 1 92 ? 23.303 0.849 -11.511 1.00 85.81 92 GLU A O 1
ATOM 767 N N . ALA A 1 93 ? 22.128 -0.093 -9.848 1.00 81.25 93 ALA A N 1
ATOM 768 C CA . ALA A 1 93 ? 20.832 0.038 -10.506 1.00 81.25 93 ALA A CA 1
ATOM 769 C C . ALA A 1 93 ? 20.447 1.511 -10.711 1.00 81.25 93 ALA A C 1
ATOM 771 O O . ALA A 1 93 ? 20.106 1.899 -11.824 1.00 81.25 93 ALA A O 1
ATOM 772 N N . ALA A 1 94 ? 20.570 2.349 -9.677 1.00 80.94 94 ALA A N 1
ATOM 773 C CA . ALA A 1 94 ? 20.262 3.776 -9.763 1.00 80.94 94 ALA A CA 1
ATOM 774 C C . ALA A 1 94 ? 21.168 4.506 -10.768 1.00 80.94 94 ALA A C 1
ATOM 776 O O . ALA A 1 94 ? 20.689 5.323 -11.550 1.00 80.94 94 ALA A O 1
ATOM 777 N N . GLN A 1 95 ? 22.465 4.186 -10.790 1.00 86.25 95 GLN A N 1
ATOM 778 C CA . GLN A 1 95 ? 23.395 4.710 -11.792 1.00 86.25 95 GLN A CA 1
ATOM 779 C C . GLN A 1 95 ? 23.000 4.269 -13.201 1.00 86.25 95 GLN A C 1
ATOM 781 O O . GLN A 1 95 ? 22.978 5.091 -14.113 1.00 86.25 95 GLN A O 1
ATOM 786 N N . THR A 1 96 ? 22.646 2.996 -13.379 1.00 86.00 96 THR A N 1
ATOM 787 C CA . THR A 1 96 ? 22.215 2.468 -14.678 1.00 86.00 96 THR A CA 1
ATOM 788 C C . THR A 1 96 ? 20.950 3.167 -15.175 1.00 86.00 96 THR A C 1
ATOM 790 O O . THR A 1 96 ? 20.894 3.558 -16.338 1.00 86.00 96 THR A O 1
ATOM 793 N N . GLU A 1 97 ? 19.955 3.370 -14.310 1.00 82.62 97 GLU A N 1
ATOM 794 C CA . GLU A 1 97 ? 18.723 4.091 -14.656 1.00 82.62 97 GLU A CA 1
ATOM 795 C C . GLU A 1 97 ? 18.992 5.559 -15.001 1.00 82.62 97 GLU A C 1
ATOM 797 O O . GLU A 1 97 ? 18.505 6.052 -16.018 1.00 82.62 97 GLU A O 1
ATOM 802 N N . LEU A 1 98 ? 19.844 6.243 -14.233 1.00 88.31 98 LEU A N 1
ATOM 803 C CA . LEU A 1 98 ? 20.234 7.619 -14.539 1.00 88.31 98 LEU A CA 1
ATOM 804 C C . LEU A 1 98 ? 20.925 7.720 -15.909 1.00 88.31 98 LEU A C 1
ATOM 806 O O . LEU A 1 98 ? 20.628 8.616 -16.700 1.00 88.31 98 LEU A O 1
ATOM 810 N N . LEU A 1 99 ? 21.829 6.785 -16.210 1.00 89.56 99 LEU A N 1
ATOM 811 C CA . LEU A 1 99 ? 22.521 6.727 -17.498 1.00 89.56 99 LEU A CA 1
ATOM 812 C C . LEU A 1 99 ? 21.558 6.421 -18.649 1.00 89.56 99 LEU A C 1
ATOM 814 O O . LEU A 1 99 ? 21.712 6.995 -19.730 1.00 89.56 99 LEU A O 1
ATOM 818 N N . ARG A 1 100 ? 20.540 5.577 -18.426 1.00 86.44 100 ARG A N 1
ATOM 819 C CA . ARG A 1 100 ? 19.463 5.343 -19.402 1.00 86.44 100 ARG A CA 1
ATOM 820 C C . ARG A 1 100 ? 18.698 6.626 -19.701 1.00 86.44 100 ARG A C 1
ATOM 822 O O . ARG A 1 100 ? 18.499 6.947 -20.873 1.00 86.44 100 ARG A O 1
ATOM 829 N N . ASP A 1 101 ? 18.310 7.365 -18.666 1.00 85.56 101 ASP A N 1
ATOM 830 C CA . ASP A 1 101 ? 17.538 8.598 -18.817 1.00 85.56 101 ASP A CA 1
ATOM 831 C C . ASP A 1 101 ? 18.331 9.699 -19.537 1.00 85.56 101 ASP A C 1
ATOM 833 O O . ASP A 1 101 ? 17.834 10.312 -20.484 1.00 85.56 101 ASP A O 1
ATOM 837 N N . LEU A 1 102 ? 19.596 9.903 -19.158 1.00 88.50 102 LEU A N 1
ATOM 838 C CA . LEU A 1 102 ? 20.482 10.851 -19.841 1.00 88.50 102 LEU A CA 1
ATOM 839 C C . LEU A 1 102 ? 20.687 10.474 -21.311 1.00 88.50 102 LEU A C 1
ATOM 841 O O . LEU A 1 102 ? 20.581 11.331 -22.190 1.00 88.50 102 LEU A O 1
ATOM 845 N N . THR A 1 103 ? 20.930 9.191 -21.584 1.00 89.56 103 THR A N 1
ATOM 846 C CA . THR A 1 103 ? 21.078 8.682 -22.953 1.00 89.56 103 THR A CA 1
ATOM 847 C C . THR A 1 103 ? 19.827 8.967 -23.779 1.00 89.56 103 THR A C 1
ATOM 849 O O . THR A 1 103 ? 19.931 9.511 -24.878 1.00 89.56 103 THR A O 1
ATOM 852 N N . ARG A 1 104 ? 18.638 8.682 -23.231 1.00 88.06 104 ARG A N 1
ATOM 853 C CA . ARG A 1 104 ? 17.359 8.986 -23.884 1.00 88.06 104 ARG A CA 1
ATOM 854 C C . ARG A 1 104 ? 17.225 10.470 -24.214 1.00 88.06 104 ARG A C 1
ATOM 856 O O . ARG A 1 104 ? 16.973 10.803 -25.366 1.00 88.06 104 ARG A O 1
ATOM 863 N N . LYS A 1 105 ? 17.439 11.352 -23.235 1.00 86.38 105 LYS A N 1
ATOM 864 C CA . LYS A 1 105 ? 17.325 12.809 -23.427 1.00 86.38 105 LYS A CA 1
ATOM 865 C C . LYS A 1 105 ? 18.251 13.321 -24.529 1.00 86.38 105 LYS A C 1
ATOM 867 O O . LYS A 1 105 ? 17.884 14.220 -25.281 1.00 86.38 105 LYS A O 1
ATOM 872 N N . HIS A 1 106 ? 19.448 12.752 -24.650 1.00 89.44 106 HIS A N 1
ATOM 873 C CA . HIS A 1 106 ? 20.373 13.128 -25.715 1.00 89.44 106 HIS A CA 1
ATOM 874 C C . HIS A 1 106 ? 19.978 12.599 -27.093 1.00 89.44 106 HIS A C 1
ATOM 876 O O . HIS A 1 106 ? 20.128 13.339 -28.066 1.00 89.44 106 HIS A O 1
ATOM 882 N N . LEU A 1 107 ? 19.447 11.378 -27.173 1.00 88.12 107 LEU A N 1
ATOM 883 C CA . LEU A 1 107 ? 18.888 10.839 -28.416 1.00 88.12 107 LEU A CA 1
ATOM 884 C C . LEU A 1 107 ? 17.691 11.680 -28.885 1.00 88.12 107 LEU A C 1
ATOM 886 O O . LEU A 1 107 ? 17.620 12.051 -30.053 1.00 88.12 107 LEU A O 1
ATOM 890 N N . GLU A 1 1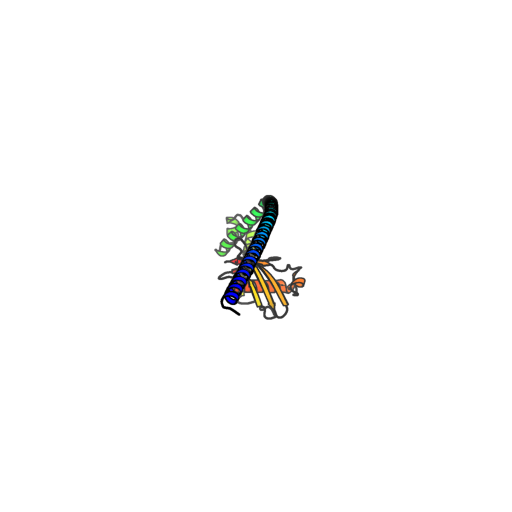08 ? 16.800 12.067 -27.970 1.00 84.38 108 GLU A N 1
ATOM 891 C CA . GLU A 1 108 ? 15.658 12.949 -28.259 1.00 84.38 108 GLU A CA 1
ATOM 892 C C . GLU A 1 108 ? 16.091 14.359 -28.693 1.00 84.38 108 GLU A C 1
ATOM 894 O O . GLU A 1 108 ? 15.432 14.984 -29.521 1.00 84.38 108 GLU A O 1
ATOM 899 N N . ALA A 1 109 ? 17.230 14.845 -28.190 1.00 88.75 109 ALA A N 1
ATOM 900 C CA . ALA A 1 109 ? 17.850 16.095 -28.629 1.00 88.75 109 ALA A CA 1
ATOM 901 C C . ALA A 1 109 ? 18.583 15.983 -29.985 1.00 88.75 109 ALA A C 1
ATOM 903 O O . ALA A 1 109 ? 19.189 16.959 -30.428 1.00 88.75 109 ALA A O 1
ATOM 904 N N . GLY A 1 110 ? 18.550 14.814 -30.636 1.00 90.00 110 GLY A N 1
ATOM 905 C CA . GLY A 1 110 ? 19.116 14.582 -31.966 1.00 90.00 110 GLY A CA 1
ATOM 906 C C . GLY A 1 110 ? 20.613 14.267 -31.992 1.00 90.00 110 GLY A C 1
ATOM 907 O O . GLY A 1 110 ? 21.208 14.301 -33.068 1.00 90.00 110 GLY A O 1
ATOM 908 N N . LYS A 1 111 ? 21.240 13.969 -30.845 1.00 93.38 111 LYS A N 1
ATOM 909 C CA . LYS A 1 111 ? 22.643 13.523 -30.821 1.00 93.38 111 LYS A CA 1
ATOM 910 C C . LYS A 1 111 ? 22.767 12.098 -31.357 1.00 93.38 111 LYS A C 1
ATOM 912 O O . LYS A 1 111 ? 21.893 11.261 -31.126 1.00 93.38 111 LYS A O 1
ATOM 917 N N . SER A 1 112 ? 23.875 11.807 -32.032 1.00 94.94 112 SER A N 1
ATOM 918 C CA . SER A 1 112 ? 24.139 10.462 -32.543 1.00 94.94 112 SER A CA 1
ATOM 919 C C . SER A 1 112 ? 24.524 9.486 -31.426 1.00 94.94 112 SER A C 1
ATOM 921 O O . SER A 1 112 ? 25.071 9.869 -30.391 1.00 94.94 112 SER A O 1
ATOM 923 N N . VAL A 1 113 ? 24.286 8.192 -31.659 1.00 93.94 113 VAL A N 1
ATOM 924 C CA . VAL A 1 113 ? 24.661 7.104 -30.738 1.00 93.94 113 VAL A CA 1
ATOM 925 C C . VAL A 1 113 ? 26.147 7.162 -30.361 1.00 93.94 113 VAL A C 1
ATOM 927 O O . VAL A 1 113 ? 26.495 6.979 -29.197 1.00 93.94 113 VAL A O 1
ATOM 930 N N . MET A 1 114 ? 27.011 7.472 -31.331 1.00 93.81 114 MET A N 1
ATOM 931 C CA . MET A 1 114 ? 28.459 7.531 -31.135 1.00 93.81 114 MET A CA 1
ATOM 932 C C . MET A 1 114 ? 28.874 8.728 -30.270 1.00 93.81 114 MET A C 1
ATOM 934 O O . MET A 1 114 ? 29.629 8.559 -29.319 1.00 93.81 114 MET A O 1
ATOM 938 N N . GLU A 1 115 ? 28.304 9.913 -30.512 1.00 92.94 115 GLU A N 1
ATOM 939 C CA . GLU A 1 115 ? 28.569 11.101 -29.684 1.00 92.94 115 GLU A CA 1
ATOM 940 C C . GLU A 1 115 ? 28.123 10.913 -28.230 1.00 92.94 115 GLU A C 1
ATOM 942 O O . GLU A 1 115 ? 28.768 11.416 -27.312 1.00 92.94 115 GLU A O 1
ATOM 947 N N . ILE A 1 116 ? 27.013 10.206 -28.002 1.00 93.31 116 ILE A N 1
ATOM 948 C CA . ILE A 1 116 ? 26.508 9.946 -26.649 1.00 93.31 116 ILE A CA 1
ATOM 949 C C . ILE A 1 116 ? 27.382 8.919 -25.929 1.00 93.31 116 ILE A C 1
ATOM 951 O O . ILE A 1 116 ? 27.694 9.120 -24.754 1.00 93.31 116 ILE A O 1
ATOM 955 N N . ALA A 1 117 ? 27.780 7.848 -26.623 1.00 94.81 117 ALA A N 1
ATOM 956 C CA . ALA A 1 117 ? 28.685 6.839 -26.083 1.00 94.81 117 ALA A CA 1
ATOM 957 C C . ALA A 1 117 ? 30.014 7.471 -25.647 1.00 94.81 117 ALA A C 1
ATOM 959 O O . ALA A 1 117 ? 30.455 7.240 -24.521 1.00 94.81 117 ALA A O 1
ATOM 960 N N . ASP A 1 118 ? 30.580 8.350 -26.477 1.00 95.12 118 ASP A N 1
ATOM 961 C CA . ASP A 1 118 ? 31.808 9.076 -26.150 1.00 95.12 118 ASP A CA 1
ATOM 962 C C . ASP A 1 118 ? 31.605 10.062 -24.991 1.00 95.12 118 ASP A C 1
ATOM 964 O O . ASP A 1 118 ? 32.406 10.103 -24.056 1.00 95.12 118 ASP A O 1
ATOM 968 N N . TRP A 1 119 ? 30.522 10.847 -25.005 1.00 94.25 119 TRP A N 1
ATOM 969 C CA . TRP A 1 119 ? 30.299 11.897 -24.005 1.00 94.25 119 TRP A CA 1
ATOM 970 C C . TRP A 1 119 ? 29.981 11.353 -22.607 1.00 94.25 119 TRP A C 1
ATOM 972 O O . TRP A 1 119 ? 30.431 11.916 -21.609 1.00 94.25 119 TRP A O 1
ATOM 982 N N . LEU A 1 120 ? 29.216 10.261 -22.528 1.00 93.00 120 LEU A N 1
ATOM 983 C CA . LEU A 1 120 ? 28.861 9.607 -21.265 1.00 93.00 120 LEU A CA 1
ATOM 984 C C . LEU A 1 120 ? 29.830 8.476 -20.884 1.00 93.00 120 LEU A C 1
ATOM 986 O O . LEU A 1 120 ? 29.635 7.848 -19.843 1.00 93.00 120 LEU A O 1
ATOM 990 N N . ALA A 1 121 ? 30.857 8.224 -21.706 1.00 94.81 121 ALA A N 1
ATOM 991 C CA . ALA A 1 121 ? 31.785 7.101 -21.571 1.00 94.81 121 ALA A CA 1
ATOM 992 C C . ALA A 1 121 ? 31.057 5.750 -21.406 1.00 94.81 121 ALA A C 1
ATOM 994 O O . ALA A 1 121 ? 31.396 4.934 -20.545 1.00 94.81 121 ALA A O 1
ATOM 995 N N . LEU A 1 122 ? 30.023 5.531 -22.222 1.00 93.19 122 LEU A N 1
ATOM 996 C CA . LEU A 1 122 ? 29.181 4.337 -22.190 1.00 93.19 122 LEU A CA 1
ATOM 997 C C . LEU A 1 122 ? 29.551 3.361 -23.309 1.00 93.19 122 LEU A C 1
ATOM 999 O O . LEU A 1 122 ? 29.945 3.785 -24.394 1.00 93.19 122 LEU A O 1
ATOM 1003 N N . PRO A 1 123 ? 29.362 2.047 -23.094 1.00 95.75 123 PRO A N 1
ATOM 1004 C CA . PRO A 1 123 ? 29.439 1.074 -24.173 1.00 95.75 123 PRO A CA 1
ATOM 1005 C C . PRO A 1 123 ? 28.464 1.417 -25.308 1.00 95.75 123 PRO A C 1
ATOM 1007 O O . PRO A 1 123 ? 27.298 1.729 -25.059 1.00 95.75 123 PRO A O 1
ATOM 1010 N N . LEU A 1 124 ? 28.922 1.320 -26.559 1.00 92.69 124 LEU A N 1
ATOM 1011 C CA . LEU A 1 124 ? 28.085 1.576 -27.739 1.00 92.69 124 LEU A CA 1
ATOM 1012 C C . LEU A 1 124 ? 26.815 0.717 -27.734 1.00 92.69 124 LEU A C 1
ATOM 1014 O O . LEU A 1 124 ? 25.724 1.231 -27.967 1.00 92.69 124 LEU A O 1
ATOM 1018 N N . ASP A 1 125 ? 26.932 -0.561 -27.368 1.00 93.06 125 ASP A N 1
ATOM 1019 C CA . ASP A 1 125 ? 25.802 -1.490 -27.328 1.00 93.06 125 ASP A CA 1
ATOM 1020 C C . ASP A 1 125 ? 24.721 -1.066 -26.317 1.00 93.06 125 ASP A C 1
ATOM 1022 O O . ASP A 1 125 ? 23.537 -1.346 -26.513 1.00 93.06 125 ASP A O 1
ATOM 1026 N N . PHE A 1 126 ? 25.100 -0.384 -25.232 1.00 92.94 126 PHE A N 1
ATOM 1027 C CA . PHE A 1 126 ? 24.159 0.157 -24.255 1.00 92.94 126 PHE A CA 1
ATOM 1028 C C . PHE A 1 126 ? 23.318 1.280 -24.868 1.00 92.94 126 PHE A C 1
ATOM 1030 O O . PHE A 1 126 ? 22.090 1.268 -24.748 1.00 92.94 126 PHE A O 1
ATOM 1037 N N . VAL A 1 127 ? 23.968 2.216 -25.563 1.00 93.00 127 VAL A N 1
ATOM 1038 C CA . VAL A 1 127 ? 23.298 3.344 -26.222 1.00 93.00 127 VAL A CA 1
ATOM 1039 C C . VAL A 1 127 ? 22.438 2.856 -27.390 1.00 93.00 127 VAL A C 1
ATOM 1041 O O . VAL A 1 127 ? 21.288 3.275 -27.513 1.00 93.00 127 VAL A O 1
ATOM 1044 N N . GLU A 1 128 ? 22.932 1.905 -28.186 1.00 91.69 128 GLU A N 1
ATOM 1045 C CA . GLU A 1 128 ? 22.177 1.269 -29.275 1.00 91.69 128 GLU A CA 1
ATOM 1046 C C . GLU A 1 128 ? 20.913 0.570 -28.771 1.00 91.69 128 GLU A C 1
ATOM 1048 O O . GLU A 1 128 ? 19.843 0.729 -29.356 1.00 91.69 128 GLU A O 1
ATOM 1053 N N . LYS A 1 129 ? 20.992 -0.167 -27.656 1.00 89.69 129 LYS A N 1
ATOM 1054 C CA . LYS A 1 129 ? 19.812 -0.806 -27.048 1.00 89.69 129 LYS A CA 1
ATOM 1055 C C . LYS A 1 129 ? 18.753 0.221 -26.649 1.00 89.69 129 LYS A C 1
ATOM 1057 O O . LYS A 1 129 ? 17.565 -0.049 -26.820 1.00 89.69 129 LYS A O 1
ATOM 1062 N N . ILE A 1 130 ? 19.163 1.379 -26.133 1.00 87.94 130 ILE A N 1
ATOM 1063 C CA . ILE A 1 130 ? 18.237 2.458 -25.763 1.00 87.94 130 ILE A CA 1
ATOM 1064 C C . ILE A 1 130 ? 17.652 3.117 -27.013 1.00 87.94 130 ILE A C 1
ATOM 1066 O O . ILE A 1 130 ? 16.441 3.315 -27.068 1.00 87.94 130 ILE A O 1
ATOM 1070 N N . ALA A 1 131 ? 18.465 3.380 -28.037 1.00 87.81 131 ALA A N 1
ATOM 1071 C CA . ALA A 1 131 ? 17.993 3.902 -29.318 1.00 87.81 131 ALA A CA 1
ATOM 1072 C C . ALA A 1 131 ? 16.969 2.959 -29.972 1.00 87.81 131 ALA A C 1
ATOM 1074 O O . ALA A 1 131 ? 15.880 3.394 -30.327 1.00 87.81 131 ALA A O 1
ATOM 1075 N N . LEU A 1 132 ? 17.240 1.650 -30.002 1.00 88.06 132 LEU A N 1
ATOM 1076 C CA . LEU A 1 132 ? 16.302 0.635 -30.499 1.00 88.06 132 LEU A CA 1
ATOM 1077 C C . LEU A 1 132 ? 14.992 0.593 -29.701 1.00 88.06 132 LEU A C 1
ATOM 1079 O O . LEU A 1 132 ? 13.927 0.326 -30.264 1.00 88.06 132 LEU A O 1
ATOM 1083 N N . LEU A 1 133 ? 15.054 0.813 -28.384 1.00 82.31 133 LEU A N 1
ATOM 1084 C CA . LEU A 1 133 ? 13.856 0.919 -27.553 1.00 82.31 133 LEU A CA 1
ATOM 1085 C C . LEU A 1 133 ? 13.062 2.181 -27.892 1.00 82.31 133 LEU A C 1
ATOM 1087 O O . LEU A 1 133 ? 11.845 2.087 -28.037 1.00 82.31 133 LEU A O 1
ATOM 1091 N N . LEU A 1 134 ? 13.726 3.323 -28.064 1.00 79.62 134 LEU A N 1
ATOM 1092 C CA . LEU A 1 134 ? 13.076 4.571 -28.460 1.00 79.62 134 LEU A CA 1
ATOM 1093 C C . LEU A 1 134 ? 12.473 4.485 -29.858 1.00 79.62 134 LEU A C 1
ATOM 1095 O O . LEU A 1 134 ? 11.340 4.915 -30.019 1.00 79.62 134 LEU A O 1
ATOM 1099 N N . ASP A 1 135 ? 13.147 3.861 -30.821 1.00 78.62 135 ASP A N 1
ATOM 1100 C CA . ASP A 1 135 ? 12.618 3.628 -32.170 1.00 78.62 135 ASP A CA 1
ATOM 1101 C C . ASP A 1 135 ? 11.404 2.696 -32.153 1.00 78.62 135 ASP A C 1
ATOM 1103 O O . ASP A 1 135 ? 10.417 2.900 -32.861 1.00 78.62 135 ASP A O 1
ATOM 1107 N N . ARG A 1 136 ? 11.427 1.668 -31.297 1.00 74.25 136 ARG A N 1
ATOM 1108 C CA . ARG A 1 136 ? 10.259 0.805 -31.099 1.00 74.25 136 ARG A CA 1
ATOM 1109 C C . ARG A 1 136 ? 9.101 1.596 -30.497 1.00 74.25 136 ARG A C 1
ATOM 1111 O O . ARG A 1 136 ? 7.973 1.446 -30.959 1.00 74.25 136 ARG A O 1
ATOM 1118 N N . VAL A 1 137 ? 9.365 2.415 -29.483 1.00 67.25 137 VAL A N 1
ATOM 1119 C CA . VAL A 1 137 ? 8.346 3.234 -28.814 1.00 67.25 137 VAL A CA 1
ATOM 1120 C C . VAL A 1 137 ? 7.832 4.344 -29.737 1.00 67.25 137 VAL A C 1
ATOM 1122 O O . VAL A 1 137 ? 6.630 4.580 -29.759 1.00 67.25 137 VAL A O 1
ATOM 1125 N N . SER A 1 138 ? 8.678 4.978 -30.551 1.00 64.50 138 SER A N 1
ATOM 1126 C CA . SER A 1 138 ? 8.284 6.002 -31.526 1.00 64.50 138 SER A CA 1
ATOM 1127 C C . SER A 1 138 ? 7.450 5.404 -32.660 1.00 64.50 138 SER A C 1
ATOM 1129 O O . SER A 1 138 ? 6.408 5.960 -33.001 1.00 64.50 138 SER A O 1
ATOM 1131 N N . ALA A 1 139 ? 7.796 4.205 -33.141 1.00 58.06 139 ALA A N 1
ATOM 1132 C CA . ALA A 1 139 ? 6.954 3.452 -34.067 1.00 58.06 139 ALA A CA 1
ATOM 1133 C C . ALA A 1 139 ? 5.568 3.145 -33.470 1.00 58.06 139 ALA A C 1
ATOM 1135 O O . ALA A 1 139 ? 4.575 3.149 -34.193 1.00 58.06 139 ALA A O 1
ATOM 1136 N N . HIS A 1 140 ? 5.474 2.930 -32.152 1.00 51.25 140 HIS A N 1
ATOM 1137 C CA . HIS A 1 140 ? 4.187 2.767 -31.461 1.00 51.25 140 HIS A CA 1
ATOM 1138 C C . HIS A 1 140 ? 3.486 4.118 -31.215 1.00 51.25 140 HIS A C 1
ATOM 1140 O O . HIS A 1 140 ? 2.259 4.194 -31.232 1.00 51.25 140 HIS A O 1
ATOM 1146 N N . ARG A 1 141 ? 4.248 5.210 -31.071 1.00 50.56 141 ARG A N 1
ATOM 1147 C CA . ARG A 1 141 ? 3.742 6.586 -30.967 1.00 50.56 141 ARG A CA 1
ATOM 1148 C C . ARG A 1 141 ? 3.052 7.021 -32.259 1.00 50.56 141 ARG A C 1
ATOM 1150 O O . ARG A 1 141 ? 1.973 7.593 -32.176 1.00 50.56 141 ARG A O 1
ATOM 1157 N N . ASP A 1 142 ? 3.582 6.661 -33.427 1.00 46.53 142 ASP A N 1
ATOM 1158 C CA . ASP A 1 142 ? 2.907 6.888 -34.715 1.00 46.53 142 ASP A CA 1
ATOM 1159 C C . ASP A 1 142 ? 1.782 5.868 -34.987 1.00 46.53 142 ASP A C 1
ATOM 1161 O O . ASP A 1 142 ? 0.757 6.211 -35.588 1.00 46.53 142 ASP A O 1
ATOM 1165 N N . GLN A 1 143 ? 1.899 4.635 -34.475 1.00 45.50 143 GLN A N 1
ATOM 1166 C CA . GLN A 1 143 ? 0.835 3.621 -34.540 1.00 45.50 143 GLN A CA 1
ATOM 1167 C C . GLN A 1 143 ? -0.337 3.857 -33.581 1.00 45.50 143 GLN A C 1
ATOM 1169 O O . GLN A 1 143 ? -1.361 3.204 -33.756 1.00 45.50 143 GLN A O 1
ATOM 1174 N N . THR A 1 144 ? -0.309 4.836 -32.668 1.00 44.31 144 THR A N 1
ATOM 1175 C CA . THR A 1 144 ? -1.544 5.235 -31.952 1.00 44.31 144 THR A CA 1
ATOM 1176 C C . THR A 1 144 ? -2.646 5.759 -32.890 1.00 44.31 144 THR A C 1
ATOM 1178 O O . THR A 1 144 ? -3.804 5.865 -32.481 1.00 44.31 144 THR A O 1
ATOM 1181 N N . LYS A 1 145 ? -2.352 6.001 -34.178 1.00 45.41 145 LYS A N 1
ATOM 1182 C CA . LYS A 1 145 ? -3.378 6.208 -35.221 1.00 45.41 145 LYS A CA 1
ATOM 1183 C C . LYS A 1 145 ? -3.958 4.912 -35.812 1.00 45.41 145 LYS A C 1
ATOM 1185 O O . LYS A 1 145 ? -5.029 4.951 -36.413 1.00 45.41 145 LYS A O 1
ATOM 1190 N N . HIS A 1 146 ? -3.311 3.770 -35.607 1.00 44.91 146 HIS A N 1
ATOM 1191 C CA . HIS A 1 146 ? -3.770 2.437 -35.991 1.00 44.91 146 HIS A CA 1
ATOM 1192 C C . HIS A 1 146 ? -3.950 1.575 -34.740 1.00 44.91 146 HIS A C 1
ATOM 1194 O O . HIS A 1 146 ? -3.156 0.673 -34.484 1.00 44.91 146 HIS A O 1
ATOM 1200 N N . ARG A 1 147 ? -5.012 1.852 -33.964 1.00 54.06 147 ARG A N 1
ATOM 1201 C CA . ARG A 1 147 ? -5.452 0.980 -32.861 1.00 54.06 147 ARG A CA 1
ATOM 1202 C C . ARG A 1 147 ? -5.386 -0.476 -33.319 1.00 54.06 147 ARG A C 1
ATOM 1204 O O . ARG A 1 147 ? -6.065 -0.831 -34.288 1.00 54.06 147 ARG A O 1
ATOM 1211 N N . GLN A 1 148 ? -4.605 -1.310 -32.632 1.00 54.91 148 GLN A N 1
A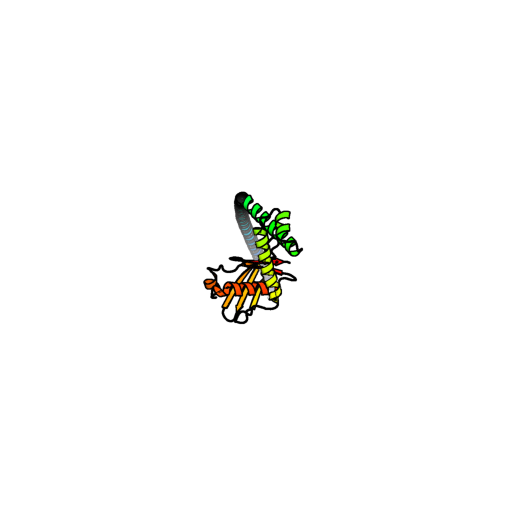TOM 1212 C CA . GLN A 1 148 ? -4.703 -2.752 -32.821 1.00 54.91 148 GLN A CA 1
ATOM 1213 C C . GLN A 1 148 ? -6.111 -3.166 -32.392 1.00 54.91 148 GLN A C 1
ATOM 1215 O O . GLN A 1 148 ? -6.470 -3.142 -31.216 1.00 54.91 148 GLN A O 1
ATOM 1220 N N . LEU A 1 149 ? -6.952 -3.454 -33.383 1.00 56.50 149 LEU A N 1
ATOM 1221 C CA . LEU A 1 149 ? -8.304 -3.946 -33.175 1.00 56.50 149 LEU A CA 1
ATOM 1222 C C . LEU A 1 149 ? -8.201 -5.391 -32.690 1.00 56.50 149 LEU A C 1
ATOM 1224 O O . LEU A 1 149 ? -8.201 -6.319 -33.495 1.00 56.50 149 LEU A O 1
ATOM 1228 N N . ILE A 1 150 ? -8.105 -5.577 -31.375 1.00 66.12 150 ILE A N 1
ATOM 1229 C CA . ILE A 1 150 ? -8.226 -6.909 -30.785 1.00 66.12 150 ILE A CA 1
ATOM 1230 C C . ILE A 1 150 ? -9.649 -7.412 -31.040 1.00 66.12 150 ILE A C 1
ATOM 1232 O O . ILE A 1 150 ? -10.634 -6.676 -30.887 1.00 66.12 150 ILE A O 1
ATOM 1236 N N . SER A 1 151 ? -9.769 -8.679 -31.432 1.00 64.81 151 SER A N 1
ATOM 1237 C CA . SER A 1 151 ? -11.061 -9.332 -31.613 1.00 64.81 151 SER A CA 1
ATOM 1238 C C . SER A 1 151 ? -11.895 -9.276 -30.328 1.00 64.81 151 SER A C 1
ATOM 1240 O O . SER A 1 151 ? -11.404 -9.532 -29.231 1.00 64.81 151 SER A O 1
ATOM 1242 N N . GLY A 1 152 ? -13.188 -8.973 -30.462 1.00 71.25 152 GLY A N 1
ATOM 1243 C CA . GLY A 1 152 ? -14.136 -9.097 -29.351 1.00 71.25 152 GLY A CA 1
ATOM 1244 C C . GLY A 1 152 ? -14.413 -7.829 -28.541 1.00 71.25 152 GLY A C 1
ATOM 1245 O O . GLY A 1 152 ? -14.811 -7.958 -27.391 1.00 71.25 152 GLY A O 1
ATOM 1246 N N . ASN A 1 153 ? -14.257 -6.634 -29.126 1.00 84.81 153 ASN A N 1
ATOM 1247 C CA . ASN A 1 153 ? -14.667 -5.349 -28.531 1.00 84.81 153 ASN A CA 1
ATOM 1248 C C . ASN A 1 153 ? -14.103 -5.117 -27.111 1.00 84.81 153 ASN A C 1
ATOM 1250 O O . ASN A 1 153 ? -14.876 -5.031 -26.152 1.00 84.81 153 ASN A O 1
ATOM 1254 N N . PRO A 1 154 ? -12.768 -5.064 -26.966 1.00 89.19 154 PRO A N 1
ATOM 1255 C CA . PRO A 1 154 ? -12.127 -4.965 -25.664 1.00 89.19 154 PRO A CA 1
ATOM 1256 C C . PRO A 1 154 ? -12.453 -3.636 -24.962 1.00 89.19 154 PRO A C 1
ATOM 1258 O O . PRO A 1 154 ? -12.497 -2.576 -25.590 1.00 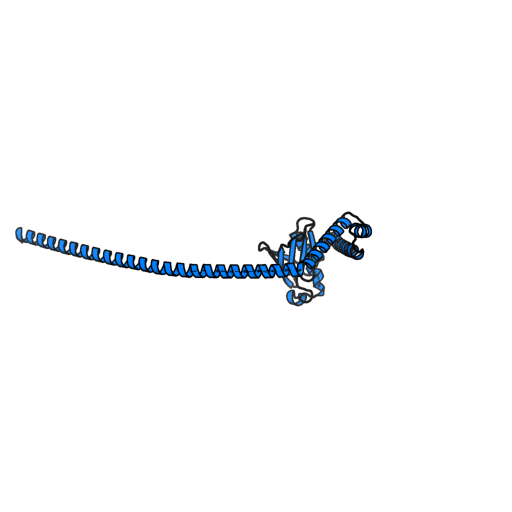89.19 154 PRO A O 1
ATOM 1261 N N . LYS A 1 155 ? -12.660 -3.691 -23.645 1.00 92.81 155 LYS A N 1
ATOM 1262 C CA . LYS A 1 155 ? -12.943 -2.542 -22.775 1.00 92.81 155 LYS A CA 1
ATOM 1263 C C . LYS A 1 155 ? -12.166 -2.646 -21.470 1.00 92.81 155 LYS A C 1
ATOM 1265 O O . LYS A 1 155 ? -11.880 -3.747 -20.998 1.00 92.81 155 LYS A O 1
ATOM 1270 N N . LEU A 1 156 ? -11.868 -1.488 -20.883 1.00 95.06 156 LEU A N 1
ATOM 1271 C CA . LEU A 1 156 ? -11.298 -1.376 -19.546 1.00 95.06 156 LEU A CA 1
ATOM 1272 C C . LEU A 1 156 ? -12.290 -0.717 -18.595 1.00 95.06 156 LEU A C 1
ATOM 1274 O O . LEU A 1 156 ? -12.915 0.288 -18.933 1.00 95.06 156 LEU A O 1
ATOM 1278 N N . HIS A 1 157 ? -12.384 -1.267 -17.388 1.00 95.81 157 HIS A N 1
ATOM 1279 C CA . HIS A 1 157 ? -13.089 -0.654 -16.266 1.00 95.81 157 HIS A CA 1
ATOM 1280 C C . HIS A 1 157 ? -12.105 -0.396 -15.132 1.00 95.81 157 HIS A C 1
ATOM 1282 O O . HIS A 1 157 ? -11.235 -1.223 -14.857 1.00 95.81 157 HIS A O 1
ATOM 1288 N N . TYR A 1 158 ? -12.258 0.743 -14.466 1.00 95.69 158 TYR A N 1
ATOM 1289 C CA . TYR A 1 158 ? -11.333 1.209 -13.439 1.00 95.69 158 TYR A CA 1
ATOM 1290 C C . TYR A 1 158 ? -12.034 1.265 -12.085 1.00 95.69 158 TYR A C 1
ATOM 1292 O O . TYR A 1 158 ? -13.063 1.926 -11.954 1.00 95.69 158 TYR A O 1
ATOM 1300 N N . SER A 1 159 ? -11.442 0.622 -11.082 1.00 95.00 159 SER A N 1
ATOM 1301 C CA . SER A 1 159 ? -11.791 0.773 -9.672 1.00 95.00 159 SER A CA 1
ATOM 1302 C C . SER A 1 159 ? -10.618 1.419 -8.945 1.00 95.00 159 SER A C 1
ATOM 1304 O O . SER A 1 159 ? -9.489 0.935 -9.041 1.00 95.00 159 SER A O 1
ATOM 1306 N N . ASP A 1 160 ? -10.886 2.505 -8.227 1.00 91.44 160 ASP A N 1
ATOM 1307 C CA . ASP A 1 160 ? -9.885 3.298 -7.513 1.00 91.44 160 ASP A CA 1
ATOM 1308 C C . ASP A 1 160 ? -10.120 3.200 -5.999 1.00 91.44 160 ASP A C 1
ATOM 1310 O O . ASP A 1 160 ? -11.240 3.400 -5.525 1.00 91.44 160 ASP A O 1
ATOM 1314 N N . SER A 1 161 ? -9.057 2.884 -5.263 1.00 90.38 161 SER A N 1
ATOM 1315 C CA . SER A 1 161 ? -9.020 2.769 -3.803 1.00 90.38 161 SER A CA 1
ATOM 1316 C C . SER A 1 161 ? -7.952 3.697 -3.193 1.00 90.38 161 SER A C 1
ATOM 1318 O O . SER A 1 161 ? -7.423 3.431 -2.111 1.00 90.38 161 SER A O 1
ATOM 1320 N N . GLY A 1 162 ? -7.607 4.792 -3.878 1.00 90.75 162 GLY A N 1
ATOM 1321 C CA . GLY A 1 162 ? -6.680 5.827 -3.424 1.00 90.75 162 GLY A CA 1
ATOM 1322 C C . GLY A 1 162 ? -5.275 5.652 -3.995 1.00 90.75 162 GLY A C 1
ATOM 1323 O O . GLY A 1 162 ? -4.943 6.227 -5.025 1.00 90.75 162 GLY A O 1
ATOM 1324 N N . ARG A 1 163 ? -4.405 4.904 -3.300 1.00 89.94 163 ARG A N 1
ATOM 1325 C CA . ARG A 1 163 ? -3.010 4.673 -3.749 1.00 89.94 163 ARG A CA 1
ATOM 1326 C C . ARG A 1 163 ? -2.845 3.488 -4.703 1.00 89.94 163 ARG A C 1
ATOM 1328 O O . ARG A 1 163 ? -1.728 3.197 -5.126 1.00 89.94 163 ARG A O 1
ATOM 1335 N N . GLY A 1 164 ? -3.944 2.824 -5.018 1.00 93.44 164 GLY A N 1
ATOM 1336 C CA . GLY A 1 164 ? -4.011 1.691 -5.917 1.00 93.44 164 GLY A CA 1
ATOM 1337 C C . GLY A 1 164 ? -5.456 1.290 -6.151 1.00 93.44 164 GLY A C 1
ATOM 1338 O O . GLY A 1 164 ? -6.383 1.946 -5.668 1.00 93.44 164 GLY A O 1
ATOM 1339 N N . GLY A 1 165 ? -5.650 0.206 -6.880 1.00 95.50 165 GLY A N 1
ATOM 1340 C CA . GLY A 1 165 ? -6.972 -0.298 -7.203 1.00 95.50 165 GLY A CA 1
ATOM 1341 C C . GLY A 1 165 ? -6.916 -1.411 -8.235 1.00 95.50 165 GLY A C 1
ATOM 1342 O O . GLY A 1 165 ? -5.886 -2.050 -8.432 1.00 95.50 165 GLY A O 1
ATOM 1343 N N . THR A 1 166 ? -8.026 -1.620 -8.934 1.00 96.44 166 THR A N 1
ATOM 1344 C CA . THR A 1 166 ? -8.173 -2.737 -9.869 1.00 96.44 166 THR A CA 1
ATOM 1345 C C . THR A 1 166 ? -8.580 -2.235 -11.246 1.00 96.44 166 THR A C 1
ATOM 1347 O O . THR A 1 166 ? -9.489 -1.414 -11.379 1.00 96.44 166 THR A O 1
ATOM 1350 N N . ILE A 1 167 ? -7.925 -2.747 -12.284 1.00 96.88 167 ILE A N 1
ATOM 1351 C CA . ILE A 1 167 ? -8.314 -2.566 -13.681 1.00 96.88 167 ILE A CA 1
ATOM 1352 C C . ILE A 1 167 ? -8.882 -3.887 -14.183 1.00 96.88 167 ILE A C 1
ATOM 1354 O O . ILE A 1 167 ? -8.207 -4.916 -14.149 1.00 96.88 167 ILE A O 1
ATOM 1358 N N . ARG A 1 168 ? -10.119 -3.861 -14.674 1.00 96.81 168 ARG A N 1
ATOM 1359 C CA . ARG A 1 168 ? -10.760 -5.024 -15.287 1.00 96.81 168 ARG A CA 1
ATOM 1360 C C . ARG A 1 168 ? -10.697 -4.911 -16.801 1.00 96.81 168 ARG A C 1
ATOM 1362 O O . ARG A 1 168 ? -11.256 -3.978 -17.372 1.00 96.81 168 ARG A O 1
ATOM 1369 N N . PHE A 1 169 ? -10.058 -5.887 -17.435 1.00 95.94 169 PHE A N 1
ATOM 1370 C CA . PHE A 1 169 ? -10.142 -6.102 -18.873 1.00 95.94 169 PHE A CA 1
ATOM 1371 C C . PHE A 1 169 ? -11.366 -6.961 -19.191 1.00 95.94 169 PHE A C 1
ATOM 1373 O O . PHE A 1 169 ? -11.596 -7.988 -18.547 1.00 95.94 169 PHE A O 1
ATOM 1380 N N . GLU A 1 170 ? -12.136 -6.560 -20.197 1.00 94.19 170 GLU A N 1
ATOM 1381 C CA . GLU A 1 170 ? -13.308 -7.284 -20.679 1.00 94.19 170 GLU A CA 1
ATOM 1382 C C . GLU A 1 170 ? -13.299 -7.348 -22.207 1.00 94.19 170 GLU A C 1
ATOM 1384 O O . GLU A 1 170 ? -13.169 -6.327 -22.876 1.00 94.19 170 GLU A O 1
ATOM 1389 N N . SER A 1 171 ? -13.465 -8.545 -22.761 1.00 91.69 171 SER A N 1
ATOM 1390 C CA . SER A 1 171 ? -13.750 -8.777 -24.175 1.00 91.69 171 SER A CA 1
ATOM 1391 C C . SER A 1 171 ? -14.841 -9.837 -24.319 1.00 91.69 171 SER A C 1
ATOM 1393 O O . SER A 1 171 ? -15.193 -10.525 -23.360 1.00 91.69 171 SER A O 1
ATOM 1395 N N . ASN A 1 172 ? -15.341 -10.030 -25.539 1.00 87.38 172 ASN A N 1
ATOM 1396 C CA . ASN A 1 172 ? -16.291 -11.101 -25.851 1.00 87.38 172 ASN A CA 1
ATOM 1397 C C . ASN A 1 172 ? -15.733 -12.508 -25.557 1.00 87.38 172 ASN A C 1
ATOM 1399 O O . ASN A 1 172 ? -16.506 -13.454 -25.438 1.00 87.38 172 ASN A O 1
ATOM 1403 N N . GLU A 1 173 ? -14.407 -12.668 -25.488 1.00 87.00 173 GLU A N 1
ATOM 1404 C CA . GLU A 1 173 ? -13.767 -13.960 -25.228 1.00 87.00 173 GLU A CA 1
ATOM 1405 C C . GLU A 1 173 ? -13.594 -14.214 -23.725 1.00 87.00 173 GLU A C 1
ATOM 1407 O O . GLU A 1 173 ? -13.887 -15.313 -23.247 1.00 87.00 173 GLU A O 1
ATOM 1412 N N . ARG A 1 174 ? -13.084 -13.226 -22.975 1.00 92.06 174 ARG A N 1
ATOM 1413 C CA . ARG A 1 174 ? -12.694 -13.366 -21.562 1.00 92.06 174 ARG A CA 1
ATOM 1414 C C . ARG A 1 174 ? -12.738 -12.026 -20.830 1.00 92.06 174 ARG A C 1
ATOM 1416 O O . ARG A 1 174 ? -12.615 -10.965 -21.431 1.00 92.06 174 ARG A O 1
ATOM 1423 N N . SER A 1 175 ? -12.800 -12.095 -19.502 1.00 94.19 175 SER A N 1
ATOM 1424 C CA . SER A 1 175 ? -12.533 -10.954 -18.628 1.00 94.19 175 SER A CA 1
ATOM 1425 C C . SER A 1 175 ? -11.600 -11.354 -17.494 1.00 94.19 175 SER A C 1
ATOM 1427 O O . SER A 1 175 ? -11.736 -12.460 -16.970 1.00 94.19 175 SER A O 1
ATOM 1429 N N . PHE A 1 176 ? -10.703 -10.459 -17.094 1.00 96.06 176 PHE A N 1
ATOM 1430 C CA . PHE A 1 176 ? -9.821 -10.658 -15.945 1.00 96.06 176 PHE A CA 1
ATOM 1431 C C . PHE A 1 176 ? -9.453 -9.319 -15.304 1.00 96.06 176 PHE A C 1
ATOM 1433 O O . PHE A 1 176 ? -9.619 -8.257 -15.905 1.00 96.06 176 PHE A O 1
ATOM 1440 N N . GLU A 1 177 ? -8.979 -9.384 -14.067 1.00 96.31 177 GLU A N 1
ATOM 1441 C CA . GLU A 1 177 ? -8.652 -8.224 -13.245 1.00 96.31 177 GLU A CA 1
ATOM 1442 C C . GLU A 1 177 ? -7.151 -8.155 -12.974 1.00 96.31 177 GLU A C 1
ATOM 1444 O O . GLU A 1 177 ? -6.469 -9.178 -12.901 1.00 96.31 177 GLU A O 1
ATOM 1449 N N . MET A 1 178 ? -6.649 -6.931 -12.853 1.00 97.06 178 MET A N 1
ATOM 1450 C CA . MET A 1 178 ? -5.248 -6.611 -12.610 1.00 97.06 178 MET A CA 1
ATOM 1451 C C . MET A 1 178 ? -5.170 -5.546 -11.525 1.00 97.06 178 MET A C 1
ATOM 1453 O O . MET A 1 178 ? -5.908 -4.559 -11.570 1.00 97.06 178 MET A O 1
ATOM 1457 N N . TRP A 1 179 ? -4.278 -5.737 -10.562 1.00 96.56 179 TRP A N 1
ATOM 1458 C CA . TRP A 1 179 ? -4.041 -4.760 -9.506 1.00 96.56 179 TRP A CA 1
ATOM 1459 C C . TRP A 1 179 ? -3.094 -3.664 -9.994 1.00 96.56 179 TRP A C 1
ATOM 1461 O O . TRP A 1 179 ? -2.114 -3.958 -10.673 1.00 96.56 179 TRP A O 1
ATOM 1471 N N . TRP A 1 180 ? -3.358 -2.411 -9.640 1.00 96.56 180 TRP A N 1
ATOM 1472 C CA . TRP A 1 180 ? -2.458 -1.292 -9.905 1.00 96.56 180 TRP A CA 1
ATOM 1473 C C . TRP A 1 180 ? -2.146 -0.522 -8.628 1.00 96.56 180 TRP A C 1
ATOM 1475 O O . TRP A 1 180 ? -2.955 -0.474 -7.702 1.00 96.56 180 TRP A O 1
ATOM 1485 N N . GLU A 1 181 ? -0.992 0.133 -8.605 1.00 95.50 181 GLU A N 1
ATOM 1486 C CA . GLU A 1 181 ? -0.603 1.054 -7.539 1.00 95.50 181 GLU A CA 1
ATOM 1487 C C . GLU A 1 181 ? 0.231 2.222 -8.066 1.00 95.50 181 GLU A C 1
ATOM 1489 O O . GLU A 1 181 ? 0.840 2.143 -9.140 1.00 95.50 181 GLU A O 1
ATOM 1494 N N . PHE A 1 182 ? 0.259 3.327 -7.317 1.00 92.62 182 PHE A N 1
ATOM 1495 C CA . PHE A 1 182 ? 1.183 4.416 -7.619 1.00 92.62 182 PHE A CA 1
ATOM 1496 C C . PHE A 1 182 ? 2.623 3.949 -7.464 1.00 92.62 182 PHE A C 1
ATOM 1498 O O . PHE A 1 182 ? 3.018 3.414 -6.426 1.00 92.62 182 PHE A O 1
ATOM 1505 N N . ALA A 1 183 ? 3.412 4.223 -8.494 1.00 87.69 183 ALA A N 1
ATOM 1506 C CA . ALA A 1 183 ? 4.832 3.956 -8.475 1.00 87.69 183 ALA A CA 1
ATOM 1507 C C . ALA A 1 183 ? 5.594 5.096 -7.777 1.00 87.69 183 ALA A C 1
ATOM 1509 O O . ALA A 1 183 ? 5.065 6.183 -7.540 1.00 87.69 183 ALA A O 1
ATOM 1510 N N . GLY A 1 184 ? 6.844 4.827 -7.403 1.00 79.81 184 GLY A N 1
ATOM 1511 C CA . GLY A 1 184 ? 7.773 5.837 -6.897 1.00 79.81 184 GLY A CA 1
ATOM 1512 C C . GLY A 1 184 ? 8.742 6.316 -7.980 1.00 79.81 184 GLY A C 1
ATOM 1513 O O . GLY A 1 184 ? 9.016 5.597 -8.941 1.00 79.81 184 GLY A O 1
ATOM 1514 N N . GLY A 1 185 ? 9.316 7.506 -7.789 1.00 83.25 185 GLY A N 1
ATOM 1515 C CA . GLY A 1 185 ? 10.292 8.090 -8.716 1.00 83.25 185 GLY A CA 1
ATOM 1516 C C . GLY A 1 185 ? 9.636 8.663 -9.974 1.00 83.25 185 GLY A C 1
ATOM 1517 O O . GLY A 1 185 ? 8.650 9.388 -9.875 1.00 83.25 185 GLY A O 1
ATOM 1518 N N . ASP A 1 186 ? 10.192 8.339 -11.143 1.00 80.50 186 ASP A N 1
ATOM 1519 C CA . ASP A 1 186 ? 9.727 8.845 -12.447 1.00 80.50 186 ASP A CA 1
ATOM 1520 C C . ASP A 1 186 ? 8.564 8.030 -13.047 1.00 80.50 186 ASP A C 1
ATOM 1522 O O . ASP A 1 186 ? 7.947 8.435 -14.037 1.00 80.50 186 ASP A O 1
ATOM 1526 N N . ALA A 1 187 ? 8.253 6.871 -12.460 1.00 85.50 187 ALA A N 1
ATOM 1527 C CA . ALA A 1 187 ? 7.096 6.070 -12.832 1.00 85.50 187 ALA A CA 1
ATOM 1528 C C . ALA A 1 187 ? 5.829 6.619 -12.156 1.00 85.50 187 ALA A C 1
ATOM 1530 O O . ALA A 1 187 ? 5.830 6.950 -10.973 1.00 85.50 187 ALA A O 1
ATOM 1531 N N . LEU A 1 188 ? 4.731 6.688 -1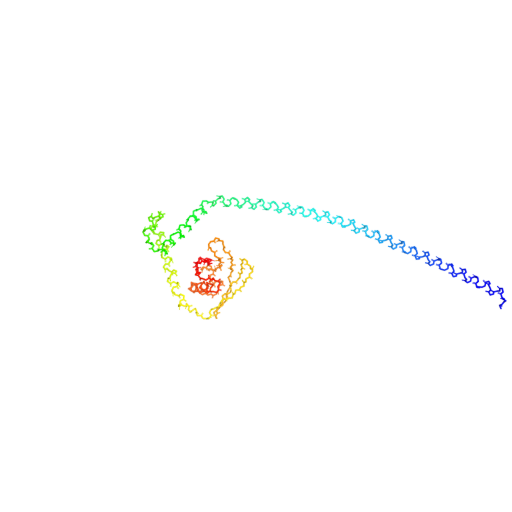2.909 1.00 88.62 188 LEU A N 1
ATOM 1532 C CA . LEU A 1 188 ? 3.428 7.148 -12.431 1.00 88.62 188 LEU A CA 1
ATOM 1533 C C . LEU A 1 188 ? 2.675 6.010 -11.730 1.00 88.62 188 LEU A C 1
ATOM 1535 O O . LEU A 1 188 ? 2.229 6.146 -10.595 1.00 88.62 188 LEU A O 1
ATOM 1539 N N . VAL A 1 189 ? 2.523 4.882 -12.424 1.00 92.50 189 VAL A N 1
ATOM 1540 C CA . VAL A 1 189 ? 1.698 3.743 -12.001 1.00 92.50 189 VAL A CA 1
ATOM 1541 C C . VAL A 1 189 ? 2.386 2.449 -12.415 1.00 92.50 189 VAL A C 1
ATOM 1543 O O . VAL A 1 189 ? 2.977 2.375 -13.494 1.00 92.50 189 VAL A O 1
ATOM 1546 N N . ILE A 1 190 ? 2.281 1.430 -11.570 1.00 93.81 190 ILE A N 1
ATOM 1547 C CA . ILE A 1 190 ? 2.621 0.049 -11.903 1.00 93.81 190 ILE A CA 1
ATOM 1548 C C . ILE A 1 190 ? 1.329 -0.767 -11.913 1.00 93.81 190 ILE A C 1
ATOM 1550 O O . ILE A 1 190 ? 0.516 -0.668 -10.996 1.00 93.81 190 ILE A O 1
ATOM 1554 N N . LEU A 1 191 ? 1.140 -1.558 -12.963 1.00 96.88 191 LEU A N 1
ATOM 1555 C CA . LEU A 1 191 ? 0.037 -2.500 -13.126 1.00 96.88 191 LEU A CA 1
ATOM 1556 C C . LEU A 1 191 ? 0.591 -3.923 -13.076 1.00 96.88 191 LEU A C 1
ATOM 1558 O O . LEU A 1 191 ? 1.419 -4.277 -13.914 1.00 96.88 191 LEU A O 1
ATOM 1562 N N . ASP A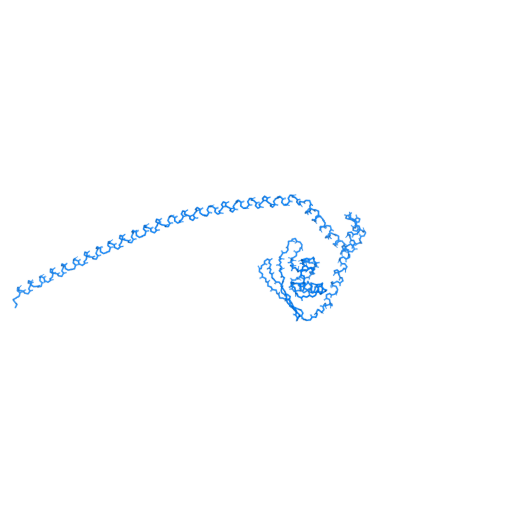 1 192 ? 0.132 -4.731 -12.130 1.00 96.88 192 ASP A N 1
ATOM 1563 C CA . ASP A 1 192 ? 0.493 -6.142 -12.019 1.00 96.88 192 ASP A CA 1
ATOM 1564 C C . ASP A 1 192 ? -0.185 -6.956 -13.127 1.00 96.88 192 ASP A C 1
ATOM 1566 O O . ASP A 1 192 ? -1.386 -6.827 -13.382 1.00 96.88 192 ASP A O 1
ATOM 1570 N N . ILE A 1 193 ? 0.597 -7.784 -13.816 1.00 96.75 193 ILE A N 1
ATOM 1571 C CA . ILE A 1 193 ? 0.141 -8.587 -14.950 1.00 96.75 193 ILE A CA 1
ATOM 1572 C C . ILE A 1 193 ? 0.623 -10.036 -14.816 1.00 96.75 193 ILE A C 1
ATOM 1574 O O . ILE A 1 193 ? 1.754 -10.283 -14.394 1.00 96.75 193 ILE A O 1
ATOM 1578 N N . PRO A 1 194 ? -0.171 -11.031 -15.256 1.00 95.25 194 PRO A N 1
ATOM 1579 C CA . PRO A 1 194 ? 0.272 -12.420 -15.237 1.00 95.25 194 PRO A CA 1
ATOM 1580 C C . PRO A 1 194 ? 1.566 -12.627 -16.037 1.00 95.25 194 PRO A C 1
ATOM 1582 O O . PRO A 1 194 ? 1.696 -12.150 -17.179 1.00 95.25 194 PRO A O 1
ATOM 1585 N N . THR A 1 195 ? 2.503 -13.405 -15.482 1.00 94.12 195 THR A N 1
ATOM 1586 C CA . THR A 1 195 ? 3.695 -13.836 -16.230 1.00 94.12 195 THR A CA 1
ATOM 1587 C C . THR A 1 195 ? 3.296 -14.673 -17.440 1.00 94.12 195 THR A C 1
ATOM 1589 O O . THR A 1 195 ? 2.154 -15.130 -17.567 1.00 94.12 195 THR A O 1
ATOM 1592 N N . LYS A 1 196 ? 4.234 -14.917 -18.357 1.00 93.88 196 LYS A N 1
ATOM 1593 C CA . LYS A 1 196 ? 3.957 -15.757 -19.529 1.00 93.88 196 LYS A CA 1
ATOM 1594 C C . LYS A 1 196 ? 3.493 -17.170 -19.156 1.00 93.88 196 LYS A C 1
ATOM 1596 O O . LYS A 1 196 ? 2.697 -17.749 -19.890 1.00 93.88 196 LYS A O 1
ATOM 1601 N N . GLU A 1 197 ? 3.986 -17.712 -18.048 1.00 93.88 197 GLU A N 1
ATOM 1602 C CA . GLU A 1 197 ? 3.667 -19.048 -17.535 1.00 93.88 197 GLU A CA 1
ATOM 1603 C C . GLU A 1 197 ? 2.293 -19.070 -16.857 1.00 93.88 197 GLU A C 1
ATOM 1605 O O . GLU A 1 197 ? 1.565 -20.057 -16.944 1.00 93.88 197 GLU A O 1
ATOM 1610 N N . GLN A 1 198 ? 1.921 -17.970 -16.200 1.00 93.88 198 GLN A N 1
ATOM 1611 C CA . GLN A 1 198 ? 0.645 -17.835 -15.497 1.00 93.88 198 GLN A CA 1
ATOM 1612 C C . GLN A 1 198 ? -0.500 -17.390 -16.415 1.00 93.88 198 GLN A C 1
ATOM 1614 O O . GLN A 1 198 ? -1.666 -17.596 -16.078 1.00 93.88 198 GLN A O 1
ATOM 1619 N N . TRP A 1 199 ? -0.180 -16.812 -17.575 1.00 95.81 199 TRP A N 1
ATOM 1620 C CA . TRP A 1 199 ? -1.122 -16.150 -18.477 1.00 95.81 199 TRP A CA 1
ATOM 1621 C C . TRP A 1 199 ? -2.366 -16.979 -18.787 1.00 95.81 199 TRP A C 1
ATOM 1623 O O . TRP A 1 199 ? -3.476 -16.558 -18.464 1.00 95.81 199 TRP A O 1
ATOM 1633 N N . THR A 1 200 ? -2.199 -18.173 -19.358 1.00 94.81 200 THR A N 1
ATOM 1634 C CA . THR A 1 200 ? -3.329 -19.018 -19.769 1.00 94.81 200 THR A CA 1
ATOM 1635 C C . THR A 1 200 ? -4.177 -19.448 -18.576 1.00 94.81 200 THR A C 1
ATOM 1637 O O . THR A 1 200 ? -5.399 -19.514 -18.678 1.00 94.81 200 THR A O 1
ATOM 1640 N N . LYS A 1 201 ? -3.540 -19.700 -17.427 1.00 95.75 201 LYS A N 1
ATOM 1641 C CA . LYS A 1 201 ? -4.223 -20.127 -16.202 1.00 95.75 201 LYS A CA 1
ATOM 1642 C C . LYS A 1 201 ? -5.073 -19.005 -15.601 1.00 95.75 201 LYS A C 1
ATOM 1644 O O . LYS A 1 201 ? -6.181 -19.278 -15.156 1.00 95.75 201 LYS A O 1
ATOM 1649 N N . LEU A 1 202 ? -4.553 -17.777 -15.569 1.00 93.19 202 LEU A N 1
ATOM 1650 C CA . LEU A 1 202 ? -5.211 -16.644 -14.910 1.00 93.19 202 LEU A CA 1
ATOM 1651 C C . LEU A 1 202 ? -6.190 -15.896 -15.823 1.00 93.19 202 LEU A C 1
ATOM 1653 O O . LEU A 1 202 ? -7.219 -15.427 -15.352 1.00 93.19 202 LEU A O 1
ATOM 1657 N N . THR A 1 203 ? -5.900 -15.804 -17.121 1.00 94.56 203 THR A N 1
ATOM 1658 C CA . THR A 1 203 ? -6.725 -15.037 -18.076 1.00 94.56 203 THR A CA 1
ATOM 1659 C C . THR A 1 203 ? -7.649 -15.916 -18.917 1.00 94.56 203 THR A C 1
ATOM 1661 O O . THR A 1 203 ? -8.624 -15.430 -19.488 1.00 94.56 203 THR A O 1
ATOM 1664 N N . GLY A 1 204 ? -7.341 -17.213 -19.039 1.00 93.25 204 GLY A N 1
ATOM 1665 C CA . GLY A 1 204 ? -8.032 -18.120 -19.957 1.00 93.25 204 GLY A CA 1
ATOM 1666 C C . GLY A 1 204 ? -7.785 -17.819 -21.441 1.00 93.25 204 GLY A C 1
ATOM 1667 O O . GLY A 1 204 ? -8.506 -18.362 -22.282 1.00 93.25 204 GLY A O 1
ATOM 1668 N N . LEU A 1 205 ? -6.815 -16.954 -21.763 1.00 92.56 205 LEU A N 1
ATOM 1669 C CA . LEU A 1 205 ? -6.420 -16.596 -23.126 1.00 92.56 205 LEU A CA 1
ATOM 1670 C C . LEU A 1 205 ? -5.166 -17.373 -23.571 1.00 92.56 205 LEU A C 1
ATOM 1672 O O . LEU A 1 205 ? -4.317 -17.699 -22.737 1.00 92.56 205 LEU A O 1
ATOM 1676 N N . PRO A 1 206 ? -4.999 -17.637 -24.881 1.00 94.06 206 PRO A N 1
ATOM 1677 C CA . PRO A 1 206 ? -3.773 -18.226 -25.417 1.00 94.06 206 PRO A CA 1
ATOM 1678 C C . PRO A 1 206 ? -2.544 -17.352 -25.131 1.00 94.06 206 PRO A C 1
ATOM 1680 O O . PRO A 1 206 ? -2.634 -16.119 -25.106 1.00 94.06 206 PRO A O 1
ATOM 1683 N N . ARG A 1 207 ? -1.379 -17.983 -24.937 1.00 93.38 207 ARG A N 1
ATOM 1684 C CA . ARG A 1 207 ? -0.112 -17.299 -24.606 1.00 93.38 207 ARG A CA 1
ATOM 1685 C C . ARG A 1 207 ? 0.320 -16.338 -25.715 1.00 93.38 207 ARG A C 1
ATOM 1687 O O . ARG A 1 207 ? 0.939 -15.313 -25.441 1.00 93.38 207 ARG A O 1
ATOM 1694 N N . GLU A 1 208 ? -0.047 -16.646 -26.950 1.00 92.38 208 GLU A N 1
ATOM 1695 C CA . GLU A 1 208 ? 0.244 -15.881 -28.161 1.00 92.38 208 GLU A CA 1
ATOM 1696 C C . GLU A 1 208 ? -0.448 -14.513 -28.135 1.00 92.38 208 GLU A C 1
ATOM 1698 O O . GLU A 1 208 ? 0.145 -13.515 -28.544 1.00 92.38 208 GLU A O 1
ATOM 1703 N N . LYS A 1 209 ? -1.660 -14.442 -27.562 1.00 90.44 209 LYS A N 1
ATOM 1704 C CA . LYS A 1 209 ? -2.421 -13.191 -27.417 1.00 90.44 209 LYS A CA 1
ATOM 1705 C C . LYS A 1 209 ? -1.902 -12.289 -26.296 1.00 90.44 209 LYS A C 1
ATOM 1707 O O . LYS A 1 209 ? -2.313 -11.136 -26.209 1.00 90.44 209 LYS A O 1
ATOM 1712 N N . ARG A 1 210 ? -0.990 -12.772 -25.439 1.00 93.62 210 ARG A N 1
ATOM 1713 C CA . ARG A 1 210 ? -0.501 -12.011 -24.276 1.00 93.62 210 ARG A CA 1
ATOM 1714 C C . ARG A 1 210 ? 0.048 -10.650 -24.666 1.00 93.62 210 ARG A C 1
ATOM 1716 O O . ARG A 1 210 ? -0.305 -9.648 -24.058 1.00 93.62 210 ARG A O 1
ATOM 1723 N N . LYS A 1 211 ? 0.935 -10.618 -25.660 1.00 92.00 211 LYS A N 1
ATOM 1724 C CA . LYS A 1 211 ? 1.593 -9.373 -26.063 1.00 92.00 211 LYS A CA 1
ATOM 1725 C C . LYS A 1 211 ? 0.572 -8.363 -26.591 1.00 92.00 211 LYS A C 1
ATOM 1727 O O . LYS A 1 211 ? 0.583 -7.227 -26.151 1.00 92.00 211 LYS A O 1
ATOM 1732 N N . GLU A 1 212 ? -0.314 -8.810 -27.475 1.00 91.12 212 GLU A N 1
ATOM 1733 C CA . GLU A 1 212 ? -1.365 -7.991 -28.084 1.00 91.12 212 GLU A CA 1
ATOM 1734 C C . GLU A 1 212 ? -2.299 -7.383 -27.025 1.00 91.12 212 GLU A C 1
ATOM 1736 O O . GLU A 1 212 ? -2.472 -6.168 -26.969 1.00 91.12 212 GLU A O 1
ATOM 1741 N N . VAL A 1 213 ? -2.828 -8.211 -26.117 1.00 93.81 213 VAL A N 1
ATOM 1742 C CA . VAL A 1 213 ? -3.762 -7.774 -25.065 1.00 93.81 213 VAL A CA 1
ATOM 1743 C C . VAL A 1 213 ? -3.111 -6.781 -24.106 1.00 93.81 213 VAL A C 1
ATOM 1745 O O . VAL A 1 213 ? -3.708 -5.755 -23.788 1.00 93.81 213 VAL A O 1
ATOM 1748 N N . LEU A 1 214 ? -1.880 -7.051 -23.669 1.00 95.06 214 LEU A N 1
ATOM 1749 C CA . LEU A 1 214 ? -1.156 -6.148 -22.774 1.00 95.06 214 LEU A CA 1
ATOM 1750 C C . LEU A 1 214 ? -0.789 -4.823 -23.453 1.00 95.06 214 LEU A C 1
ATOM 1752 O O . LEU A 1 214 ? -0.827 -3.783 -22.798 1.00 95.06 214 LEU A O 1
ATOM 1756 N N . THR A 1 215 ? -0.476 -4.842 -24.752 1.00 92.62 215 THR A N 1
ATOM 1757 C CA . THR A 1 215 ? -0.257 -3.620 -25.536 1.00 92.62 215 THR A CA 1
ATOM 1758 C C . THR A 1 215 ? -1.527 -2.775 -25.595 1.00 92.62 215 THR A C 1
ATOM 1760 O O . THR A 1 215 ? -1.462 -1.597 -25.258 1.00 92.62 215 THR A O 1
ATOM 1763 N N . PHE A 1 216 ? -2.684 -3.370 -25.905 1.00 93.56 216 PHE A N 1
ATOM 1764 C CA . PHE A 1 216 ? -3.962 -2.650 -25.875 1.00 93.56 216 PHE A CA 1
ATOM 1765 C C . PHE A 1 216 ? -4.262 -2.054 -24.498 1.00 93.56 216 PHE A C 1
ATOM 1767 O O . PHE A 1 216 ? -4.650 -0.892 -24.404 1.00 93.56 216 PHE A O 1
ATOM 1774 N N . ILE A 1 217 ? -4.065 -2.829 -23.425 1.00 94.50 217 ILE A N 1
ATOM 1775 C CA . ILE A 1 217 ? -4.282 -2.346 -22.055 1.00 94.50 217 ILE A CA 1
ATOM 1776 C C . ILE A 1 217 ? -3.401 -1.120 -21.783 1.00 94.50 217 ILE A C 1
ATOM 1778 O O . ILE A 1 217 ? -3.897 -0.107 -21.292 1.00 94.50 217 ILE A O 1
ATOM 1782 N N . GLY A 1 218 ? -2.113 -1.193 -22.133 1.00 93.56 218 GLY A N 1
ATOM 1783 C CA . GLY A 1 218 ? -1.172 -0.087 -21.967 1.00 93.56 218 GLY A CA 1
ATOM 1784 C C . GLY A 1 218 ? -1.583 1.162 -22.748 1.00 93.56 218 GLY A C 1
ATOM 1785 O O . GLY A 1 218 ? -1.658 2.250 -22.177 1.00 93.56 218 GLY A O 1
ATOM 1786 N N . GLU A 1 219 ? -1.914 1.006 -24.029 1.00 90.12 219 GLU A N 1
ATOM 1787 C CA . GLU A 1 219 ? -2.355 2.106 -24.895 1.00 90.12 219 GLU A CA 1
ATOM 1788 C C . GLU A 1 219 ? -3.634 2.768 -24.375 1.00 90.12 219 GLU A C 1
ATOM 1790 O O . GLU A 1 219 ? -3.703 3.993 -24.266 1.00 90.12 219 GLU A O 1
ATOM 1795 N N . GLN A 1 220 ? -4.629 1.962 -24.002 1.00 91.19 220 GLN A N 1
ATOM 1796 C CA . GLN A 1 220 ? -5.907 2.459 -23.510 1.00 91.19 220 GLN A CA 1
ATOM 1797 C C . GLN A 1 220 ? -5.737 3.212 -22.180 1.00 91.19 220 GLN A C 1
ATOM 1799 O O . GLN A 1 220 ? -6.321 4.276 -22.005 1.00 91.19 220 GLN A O 1
ATOM 1804 N N . ILE A 1 221 ? -4.883 2.731 -21.267 1.00 93.00 221 ILE A N 1
ATOM 1805 C CA . ILE A 1 221 ? -4.592 3.427 -20.001 1.00 93.00 221 ILE A CA 1
ATOM 1806 C C . ILE A 1 221 ? -3.893 4.766 -20.237 1.00 93.00 221 ILE A C 1
ATOM 1808 O O . ILE A 1 221 ? -4.249 5.748 -19.584 1.00 93.00 221 ILE A O 1
ATOM 1812 N N . VAL A 1 222 ? -2.926 4.831 -21.158 1.00 90.00 222 VAL A N 1
ATOM 1813 C CA . VAL A 1 222 ? -2.271 6.103 -21.503 1.00 90.00 222 VAL A CA 1
ATOM 1814 C C . VAL A 1 222 ? -3.312 7.116 -21.973 1.00 90.00 222 VAL A C 1
ATOM 1816 O O . VAL A 1 222 ? -3.322 8.240 -21.480 1.00 90.00 222 VAL A O 1
ATOM 1819 N N . VAL A 1 223 ? -4.220 6.705 -22.860 1.00 87.06 223 VAL A N 1
ATOM 1820 C CA . VAL A 1 223 ? -5.276 7.576 -23.395 1.00 87.06 223 VAL A CA 1
ATOM 1821 C C . VAL A 1 223 ? -6.273 8.001 -22.315 1.00 87.06 223 VAL A C 1
ATOM 1823 O O . VAL A 1 223 ? -6.632 9.175 -22.244 1.00 87.06 223 VAL A O 1
ATOM 1826 N N . ASP A 1 224 ? -6.716 7.068 -21.475 1.00 88.50 224 ASP A N 1
ATOM 1827 C CA . ASP A 1 224 ? -7.809 7.315 -20.532 1.00 88.50 224 ASP A CA 1
ATOM 1828 C C . ASP A 1 224 ? -7.358 8.040 -19.259 1.00 88.50 224 ASP A C 1
ATOM 1830 O O . ASP A 1 224 ? -8.153 8.752 -18.639 1.00 88.50 224 ASP A O 1
ATOM 1834 N N . LYS A 1 225 ? -6.112 7.822 -18.817 1.00 88.88 225 LYS A N 1
ATOM 1835 C CA . LYS A 1 225 ? -5.646 8.227 -17.479 1.00 88.88 225 LYS A CA 1
ATOM 1836 C C . LYS A 1 225 ? -4.418 9.129 -17.476 1.00 88.88 225 LYS A C 1
ATOM 1838 O O . LYS A 1 225 ? -4.191 9.794 -16.466 1.00 88.88 225 LYS A O 1
ATOM 1843 N N . ILE A 1 226 ? -3.628 9.178 -18.549 1.00 85.25 226 ILE A N 1
ATOM 1844 C CA . ILE A 1 226 ? -2.386 9.959 -18.570 1.00 85.25 226 ILE A CA 1
ATOM 1845 C C . ILE A 1 226 ? -2.562 11.189 -19.454 1.00 85.25 226 ILE A C 1
ATOM 1847 O O . ILE A 1 226 ? -2.499 11.128 -20.677 1.00 85.25 226 ILE A O 1
ATOM 1851 N N . SER A 1 227 ? -2.750 12.344 -18.817 1.00 74.50 227 SER A N 1
ATOM 1852 C CA . SER A 1 227 ? -2.814 13.625 -19.520 1.00 74.50 227 SER A CA 1
ATOM 1853 C C . SER A 1 227 ? -1.477 13.942 -20.198 1.00 74.50 227 SER A C 1
ATOM 1855 O O . SER A 1 227 ? -0.458 14.078 -19.520 1.00 74.50 227 SER A O 1
ATOM 1857 N N . GLY A 1 228 ? -1.492 14.119 -21.521 1.00 73.69 228 GLY A N 1
ATOM 1858 C CA . GLY A 1 228 ? -0.320 14.511 -22.309 1.00 73.69 228 GLY A CA 1
ATOM 1859 C C . GLY A 1 228 ? 0.408 13.329 -22.949 1.00 73.69 228 GLY A C 1
ATOM 1860 O O . GLY A 1 228 ? -0.214 12.401 -23.459 1.00 73.69 228 GLY A O 1
ATOM 1861 N N . THR A 1 229 ? 1.738 13.385 -22.977 1.00 75.88 229 THR A N 1
ATOM 1862 C CA . THR A 1 229 ? 2.608 12.416 -23.659 1.00 75.88 229 THR A CA 1
ATOM 1863 C C . THR A 1 229 ? 3.000 11.255 -22.747 1.00 75.88 229 THR A C 1
ATOM 1865 O O . THR A 1 229 ? 4.166 11.061 -22.439 1.00 75.88 229 THR A O 1
ATOM 1868 N N . GLY A 1 230 ? 2.024 10.464 -22.298 1.00 83.50 230 GLY A N 1
ATOM 1869 C CA . GLY A 1 230 ? 2.295 9.258 -21.508 1.00 83.50 230 GLY A CA 1
ATOM 1870 C C . GLY A 1 230 ? 3.025 8.165 -22.298 1.00 83.50 230 GLY A C 1
ATOM 1871 O O . GLY A 1 230 ? 2.864 8.041 -23.512 1.00 83.50 230 GLY A O 1
ATOM 1872 N N . SER A 1 231 ? 3.811 7.344 -21.603 1.00 87.88 231 SER A N 1
ATOM 1873 C CA . SER A 1 231 ? 4.425 6.136 -22.174 1.00 87.88 231 SER A CA 1
ATOM 1874 C C . SER A 1 231 ? 4.355 4.967 -21.193 1.00 87.88 231 SER A C 1
ATOM 1876 O O . SER A 1 231 ? 4.102 5.161 -20.004 1.00 87.88 231 SER A O 1
ATOM 1878 N N . PHE A 1 232 ? 4.548 3.742 -21.684 1.00 92.44 232 PHE A N 1
ATOM 1879 C CA . PHE A 1 232 ? 4.526 2.541 -20.853 1.00 92.44 232 PHE A CA 1
ATOM 1880 C C . PHE A 1 232 ? 5.558 1.507 -21.305 1.00 92.44 232 PHE A C 1
ATOM 1882 O O . PHE A 1 232 ? 5.939 1.451 -22.475 1.00 92.44 232 PHE A O 1
ATOM 1889 N N . ILE A 1 233 ? 5.994 0.667 -20.368 1.00 89.31 233 ILE A N 1
ATOM 1890 C CA . ILE A 1 233 ? 6.906 -0.454 -20.606 1.00 89.31 233 ILE A CA 1
ATOM 1891 C C . ILE A 1 233 ? 6.263 -1.723 -20.052 1.00 89.31 233 ILE A C 1
ATOM 1893 O O . ILE A 1 233 ? 5.919 -1.785 -18.874 1.00 89.31 233 ILE A O 1
ATOM 1897 N N . ILE A 1 234 ? 6.122 -2.748 -20.896 1.00 92.25 234 ILE A N 1
ATOM 1898 C CA . ILE A 1 234 ? 5.635 -4.073 -20.492 1.00 92.25 234 ILE A CA 1
ATOM 1899 C C . ILE A 1 234 ? 6.831 -4.919 -20.039 1.00 92.25 234 ILE A C 1
ATOM 1901 O O . ILE A 1 234 ? 7.672 -5.303 -20.855 1.00 92.25 234 ILE A O 1
ATOM 1905 N N . GLY A 1 235 ? 6.892 -5.217 -18.745 1.00 88.25 235 GLY A N 1
ATOM 1906 C CA . GLY A 1 235 ? 7.836 -6.148 -18.135 1.00 88.25 235 GLY A CA 1
ATOM 1907 C C . GLY A 1 235 ? 7.343 -7.601 -18.136 1.00 88.25 235 GLY A C 1
ATOM 1908 O O . GLY A 1 235 ? 6.408 -7.982 -18.847 1.00 88.25 235 GLY A O 1
ATOM 1909 N N . GLU A 1 236 ? 7.990 -8.446 -17.329 1.00 89.81 236 GLU A N 1
ATOM 1910 C CA . GLU A 1 236 ? 7.613 -9.862 -17.223 1.00 89.81 236 GLU A CA 1
ATOM 1911 C C . GLU A 1 236 ? 6.326 -10.048 -16.410 1.00 89.81 236 GLU A C 1
ATOM 1913 O O . GLU A 1 236 ? 5.456 -10.801 -16.837 1.00 89.81 236 GLU A O 1
ATOM 1918 N N . ASN A 1 237 ? 6.171 -9.327 -15.298 1.00 94.62 237 ASN A N 1
ATOM 1919 C CA . ASN A 1 237 ? 5.008 -9.398 -14.407 1.00 94.62 237 ASN A CA 1
ATOM 1920 C C . ASN A 1 237 ? 4.361 -8.033 -14.123 1.00 94.62 237 ASN A C 1
ATOM 1922 O O . ASN A 1 237 ? 3.407 -7.967 -13.369 1.00 94.62 237 ASN A O 1
ATOM 1926 N N . VAL A 1 238 ? 4.857 -6.942 -14.708 1.00 95.69 238 VAL A N 1
ATOM 1927 C CA . VAL A 1 238 ? 4.292 -5.602 -14.494 1.00 95.69 238 VAL A CA 1
ATOM 1928 C C . VAL A 1 238 ? 4.273 -4.778 -15.777 1.00 95.69 238 VAL A C 1
ATOM 1930 O O . VAL A 1 238 ? 5.120 -4.978 -16.648 1.00 95.69 238 VAL A O 1
ATOM 1933 N N . ILE A 1 239 ? 3.342 -3.832 -15.889 1.00 95.19 239 ILE A N 1
ATOM 1934 C CA . ILE A 1 239 ? 3.423 -2.705 -16.824 1.00 95.19 239 ILE A CA 1
ATOM 1935 C C . ILE A 1 239 ? 3.715 -1.445 -16.020 1.00 95.19 239 ILE A C 1
ATOM 1937 O O . ILE A 1 239 ? 2.957 -1.097 -15.116 1.00 95.19 239 ILE A O 1
ATOM 1941 N N . THR A 1 240 ? 4.789 -0.748 -16.370 1.00 92.75 240 THR A N 1
ATOM 1942 C CA . THR A 1 240 ? 5.156 0.523 -15.742 1.00 92.75 240 THR A CA 1
ATOM 1943 C C . THR A 1 240 ? 4.768 1.670 -16.657 1.00 92.75 240 THR A C 1
ATOM 1945 O O . THR A 1 240 ? 5.161 1.690 -17.824 1.00 92.75 240 THR A O 1
ATOM 1948 N N . PHE A 1 241 ? 4.013 2.626 -16.128 1.00 92.75 241 PHE A N 1
ATOM 1949 C CA . PHE A 1 241 ? 3.579 3.829 -16.827 1.00 92.75 241 PHE A CA 1
ATOM 1950 C C . PHE A 1 241 ? 4.420 5.027 -16.401 1.00 92.75 241 PHE A C 1
ATOM 1952 O O . PHE A 1 241 ? 4.723 5.184 -15.220 1.00 92.75 241 PHE A O 1
ATOM 1959 N N . TYR A 1 242 ? 4.738 5.903 -17.346 1.00 87.62 242 TYR A N 1
ATOM 1960 C CA . TYR A 1 242 ? 5.549 7.097 -17.132 1.00 87.62 242 TYR A CA 1
ATOM 1961 C C . TYR A 1 242 ? 4.800 8.336 -17.613 1.00 87.62 242 TYR A C 1
ATOM 1963 O O . TYR A 1 242 ? 4.083 8.303 -18.620 1.00 87.62 242 TYR A O 1
ATOM 1971 N N . ARG A 1 243 ? 5.002 9.449 -16.903 1.00 84.25 243 ARG A N 1
ATOM 1972 C CA . ARG A 1 243 ? 4.659 10.777 -17.420 1.00 84.25 243 ARG A CA 1
ATOM 1973 C C . ARG A 1 243 ? 5.697 11.147 -18.485 1.00 84.25 243 ARG A C 1
ATOM 1975 O O . ARG A 1 243 ? 6.875 10.839 -18.309 1.00 84.25 243 ARG A O 1
ATOM 1982 N N . GLY A 1 244 ? 5.268 11.779 -19.571 1.00 70.00 244 GLY A N 1
ATOM 1983 C CA . GLY A 1 244 ? 6.189 12.394 -20.529 1.00 70.00 244 GLY A CA 1
ATOM 1984 C C . GLY A 1 244 ? 5.901 13.857 -20.731 1.00 70.00 244 GLY A C 1
ATOM 1985 O O . GLY A 1 244 ? 5.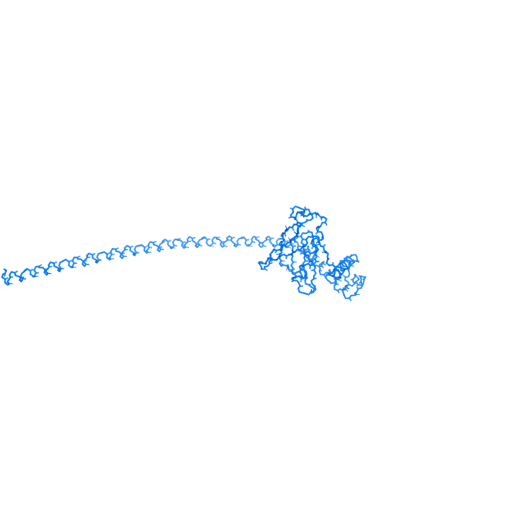333 14.483 -19.807 1.00 70.00 244 GLY A O 1
#

Secondary structure (DSSP, 8-state):
--HHHHHHHHHHHHHHHHHHHHHHHHHHHHHHHHHHHHHHHHHHHHHHHHHHHHHHHHHHHHHHHHHHHHHHHHHHHHHHHHHHHHHHHHHHHHHHHHHHHHHHHHHHTT--HHHHHHHHT--HHHHHHHHHHHHHHHHHHHHTTS----TT--EEEEEE-SSEEEEEEE-SS-EEEEEEEEPSTTEEEEEE---TTTHHHHH-S-GGGHHHHHHHHHHHHHHHH--SS-EEEE-SSEEEEE--

pLDDT: mean 88.31, std 10.81, range [44.31, 97.25]

Radius of gyration: 41.6 Å; chains: 1; bounding box: 108×37×109 Å

Foldseek 3Di:
DPPVVVVVVVVVVVVVVVVVVVVVVVVVVVVVVVVVVVVVVVVVVVVVVVVVVVVVVVVVVVVVVVVVVVVVVVVVVVVVCVCVVCVVVVVVVVVLVVLLVVLLVCVVVVDDLVVSCVVVVHDSVSSVVSVVVVVVQVVVVVCLVVQPPDPFPWDWDWDDPDQKGKIWIDGNVWIAIWIKGQDDDQWGIKIFADALVCCCVRTVDDSVCRVVSVSNVQSVCCVPPAPDDKDWDDDRTIITIGHD